Protein AF-A0A7S1V3X7-F1 (afdb_monomer_lite)

Radius of gyration: 18.27 Å; chains: 1; bounding box: 49×56×51 Å

pLDDT: mean 81.52, std 19.52, range [26.42, 98.62]

Organism: NCBI:txid210454

Sequence (228 aa):
VGVHQDDCFDFKLIEYYRELQTTHKNKKGGSEAFCDPHRTPGYSSSCTCTHPLLPVRHVPSTPQFYVKWDKAHQRNVHLASAVKENLDVLLLGDSITEHWMGTSLAVARQKYAGIHKQYQELIEGRPGLALGIAGDRCPQLLWRLGHGELPNNGGATPDSSLSPRVVWLLIGTNDLDEGCRRQVVMIGVVNLVLQLLNQTSSAVVVNGILPRPADASGTMEGSDDIQW

Secondary structure (DSSP, 8-state):
----TT-SS-HHHHHHHHHHHHHHTTT---GGGGB-SSPPTTS-SS-----TTS------S-HHHHHHHHHHHHHHHHHHHH--S--SEEEEESHHHHHTTTEETTEE-GGGHHHHHHHHHHTTTS-EEEEE-TT--HHHHHHHIIIIIS--TTSSSTT-----SEEEEE--HHHHHTTB-HHHHHHHHHHHHHHHHHH--SEEEEPPPPP-BSSTT-PBPPGGG---

Structure (mmCIF, N/CA/C/O backbone):
data_AF-A0A7S1V3X7-F1
#
_entry.id   AF-A0A7S1V3X7-F1
#
loop_
_atom_site.group_PDB
_atom_site.id
_atom_site.type_symbol
_atom_site.label_atom_id
_atom_site.label_alt_id
_atom_site.label_comp_id
_atom_site.label_asym_id
_atom_site.label_entity_id
_atom_site.label_seq_id
_atom_site.pdbx_PDB_ins_code
_atom_site.Cartn_x
_atom_site.Cartn_y
_atom_site.Cartn_z
_atom_site.occupancy
_atom_site.B_iso_or_equiv
_atom_site.auth_seq_id
_atom_site.auth_comp_id
_atom_site.auth_asym_id
_atom_site.auth_atom_id
_atom_site.pdbx_PDB_model_num
ATOM 1 N N . VAL A 1 1 ? -4.225 -39.333 -4.351 1.00 38.09 1 VAL A N 1
ATOM 2 C CA . VAL A 1 1 ? -4.159 -37.861 -4.221 1.00 38.09 1 VAL A CA 1
ATOM 3 C C . VAL A 1 1 ? -2.866 -37.555 -3.491 1.00 38.09 1 VAL A C 1
ATOM 5 O O . VAL A 1 1 ? -2.829 -37.626 -2.271 1.00 38.09 1 VAL A O 1
ATOM 8 N N . GLY A 1 2 ? -1.773 -37.443 -4.247 1.00 30.12 2 GLY A N 1
ATOM 9 C CA . GLY A 1 2 ? -0.451 -37.158 -3.696 1.00 30.12 2 GLY A CA 1
ATOM 10 C C . GLY A 1 2 ? -0.327 -35.656 -3.515 1.00 30.12 2 GLY A C 1
ATOM 11 O O . GLY A 1 2 ? -0.484 -34.915 -4.480 1.00 30.12 2 GLY A O 1
ATOM 12 N N . VAL A 1 3 ? -0.115 -35.223 -2.279 1.00 34.75 3 VAL A N 1
ATOM 13 C CA . VAL A 1 3 ? 0.274 -33.849 -1.975 1.00 34.75 3 VAL A CA 1
ATOM 14 C C . VAL A 1 3 ? 1.731 -33.733 -2.414 1.00 34.75 3 VAL A C 1
ATOM 16 O O . VAL A 1 3 ? 2.599 -34.345 -1.793 1.00 34.75 3 VAL A O 1
ATOM 19 N N . HIS A 1 4 ? 1.986 -33.042 -3.528 1.00 34.62 4 HIS A N 1
ATOM 20 C CA . HIS A 1 4 ? 3.347 -32.654 -3.884 1.00 34.62 4 HIS A CA 1
ATOM 21 C C . HIS A 1 4 ? 3.846 -31.687 -2.812 1.00 34.62 4 HIS A C 1
ATOM 23 O O . HIS A 1 4 ? 3.208 -30.691 -2.485 1.00 34.62 4 HIS A O 1
ATOM 29 N N . GLN A 1 5 ? 4.952 -32.073 -2.199 1.00 34.50 5 GLN A N 1
ATOM 30 C CA . GLN A 1 5 ? 5.542 -31.465 -1.021 1.00 34.50 5 GLN A CA 1
ATOM 31 C C . GLN A 1 5 ? 6.558 -30.392 -1.442 1.00 34.50 5 GLN A C 1
ATOM 33 O O . GLN A 1 5 ? 7.679 -30.402 -0.949 1.00 34.50 5 GLN A O 1
ATOM 38 N N . ASP A 1 6 ? 6.171 -29.506 -2.369 1.00 40.75 6 ASP A N 1
ATOM 39 C CA . ASP A 1 6 ? 7.081 -28.516 -2.972 1.00 40.75 6 ASP A CA 1
ATOM 40 C C . ASP A 1 6 ? 6.684 -27.041 -2.737 1.00 40.75 6 ASP A C 1
ATOM 42 O O . ASP A 1 6 ? 7.519 -26.164 -2.930 1.00 40.75 6 ASP A O 1
ATOM 46 N N . ASP A 1 7 ? 5.504 -26.726 -2.188 1.00 41.44 7 ASP A N 1
ATOM 47 C CA . ASP A 1 7 ? 5.035 -25.323 -2.104 1.00 41.44 7 ASP A CA 1
ATOM 48 C C . ASP A 1 7 ? 5.220 -24.676 -0.717 1.00 41.44 7 ASP A C 1
ATOM 50 O O . ASP A 1 7 ? 4.385 -23.923 -0.214 1.00 41.44 7 ASP A O 1
ATOM 54 N N . CYS A 1 8 ? 6.351 -24.958 -0.072 1.00 41.78 8 CYS A N 1
ATOM 55 C CA . CYS A 1 8 ? 6.858 -24.133 1.023 1.00 41.78 8 CYS A CA 1
ATOM 56 C C . CYS A 1 8 ? 7.868 -23.156 0.419 1.00 41.78 8 CYS A C 1
ATOM 58 O O . CYS A 1 8 ? 8.993 -23.576 0.189 1.00 41.78 8 CYS A O 1
ATOM 60 N N . PHE A 1 9 ? 7.470 -21.899 0.172 1.00 54.12 9 PHE A N 1
ATOM 61 C CA . PHE A 1 9 ? 8.346 -20.738 -0.092 1.00 54.12 9 PHE A CA 1
ATOM 62 C C . PHE A 1 9 ? 9.681 -21.100 -0.777 1.00 54.12 9 PHE A C 1
ATOM 64 O O . PHE A 1 9 ? 10.643 -21.430 -0.082 1.00 54.12 9 PHE A O 1
ATOM 71 N N . ASP A 1 10 ? 9.736 -21.029 -2.115 1.00 70.88 10 ASP A N 1
ATOM 72 C CA . ASP A 1 10 ? 10.900 -21.411 -2.935 1.00 70.88 10 ASP A CA 1
ATOM 73 C C . ASP A 1 10 ? 12.224 -21.079 -2.223 1.00 70.88 10 ASP A C 1
ATOM 75 O O . ASP A 1 10 ? 12.524 -19.915 -1.938 1.00 70.88 10 ASP A O 1
ATOM 79 N N . PHE A 1 11 ? 13.012 -22.109 -1.897 1.00 74.19 11 PHE A N 1
ATOM 80 C CA . PHE A 1 11 ? 14.295 -21.982 -1.199 1.00 74.19 11 PHE A CA 1
ATOM 81 C C . PHE A 1 11 ? 15.194 -20.925 -1.862 1.00 74.19 11 PHE A C 1
ATOM 83 O O . PHE A 1 11 ? 15.893 -20.173 -1.176 1.00 74.19 11 PHE A O 1
ATOM 90 N N . LYS A 1 12 ? 15.091 -20.784 -3.190 1.00 81.50 12 LYS A N 1
ATOM 91 C CA . LYS A 1 12 ? 15.800 -19.763 -3.967 1.00 81.50 12 LYS A CA 1
ATOM 92 C C . LYS A 1 12 ? 15.375 -18.340 -3.609 1.00 81.50 12 LYS A C 1
ATOM 94 O O . LYS A 1 12 ? 16.216 -17.446 -3.590 1.00 81.50 12 LYS A O 1
ATOM 99 N N . LEU A 1 13 ? 14.099 -18.107 -3.299 1.00 83.00 13 LEU A N 1
ATOM 100 C CA . LEU A 1 13 ? 13.591 -16.798 -2.882 1.00 83.00 13 LEU A CA 1
ATOM 101 C C . LEU A 1 13 ? 14.166 -16.391 -1.519 1.00 83.00 13 LEU A C 1
ATOM 103 O O . LEU A 1 13 ? 14.529 -15.231 -1.326 1.00 83.00 13 LEU A O 1
ATOM 107 N N . ILE A 1 14 ? 14.297 -17.344 -0.589 1.00 85.81 14 ILE A N 1
ATOM 108 C CA . ILE A 1 14 ? 14.898 -17.108 0.734 1.00 85.81 14 ILE A CA 1
ATOM 109 C C . ILE A 1 14 ? 16.388 -16.784 0.600 1.00 85.81 14 ILE A C 1
ATOM 111 O O . ILE A 1 14 ? 16.873 -15.838 1.227 1.00 85.81 14 ILE A O 1
ATOM 115 N N . GLU A 1 15 ? 17.126 -17.551 -0.204 1.00 88.25 15 GLU A N 1
ATOM 116 C CA . GLU A 1 15 ? 18.538 -17.269 -0.474 1.00 88.25 15 GLU A CA 1
ATOM 117 C C . GLU A 1 15 ? 18.717 -15.904 -1.137 1.00 88.25 15 GLU A C 1
ATOM 119 O O . GLU A 1 15 ? 19.542 -15.113 -0.678 1.00 88.25 15 GLU A O 1
ATOM 124 N N . TYR A 1 16 ? 17.884 -15.581 -2.130 1.00 88.12 16 TYR A N 1
ATOM 125 C CA . TYR A 1 16 ? 17.944 -14.294 -2.811 1.00 88.12 16 TYR A CA 1
ATOM 126 C C . TYR A 1 16 ? 17.614 -13.128 -1.867 1.00 88.12 16 TYR A C 1
ATOM 128 O O . TYR A 1 16 ? 18.311 -12.113 -1.857 1.00 88.12 16 TYR A O 1
ATOM 136 N N . TYR A 1 17 ? 16.621 -13.287 -0.986 1.00 88.69 17 TYR A N 1
ATOM 137 C CA . TYR A 1 17 ? 16.332 -12.309 0.064 1.00 88.69 17 TYR A CA 1
ATOM 138 C C . TYR A 1 17 ? 17.555 -12.068 0.966 1.00 88.69 17 TYR A C 1
ATOM 140 O O . TYR A 1 17 ? 17.935 -10.920 1.205 1.00 88.69 17 TYR A O 1
ATOM 148 N N . ARG A 1 18 ? 18.217 -13.137 1.432 1.00 88.94 18 ARG A N 1
ATOM 149 C CA . ARG A 1 18 ? 19.429 -13.039 2.268 1.00 88.94 18 ARG A CA 1
ATOM 150 C C . ARG A 1 18 ? 20.590 -12.385 1.524 1.00 88.94 18 ARG A C 1
ATOM 152 O O . ARG A 1 18 ? 21.284 -11.547 2.099 1.00 88.94 18 ARG A O 1
ATOM 159 N N . GLU A 1 19 ? 20.792 -12.723 0.255 1.00 87.69 19 GLU A N 1
ATOM 160 C CA . GLU A 1 19 ? 21.807 -12.091 -0.587 1.00 87.69 19 GLU A CA 1
ATOM 161 C C . GLU A 1 19 ? 21.581 -10.575 -0.657 1.00 87.69 19 GLU A C 1
ATOM 163 O O . GLU A 1 19 ? 22.499 -9.797 -0.379 1.00 87.69 19 GLU A O 1
ATOM 168 N N . LEU A 1 20 ? 20.344 -10.143 -0.914 1.00 87.06 20 LEU A N 1
ATOM 169 C CA . LEU A 1 20 ? 19.980 -8.727 -0.945 1.00 87.06 20 LEU A CA 1
ATOM 170 C C . LEU A 1 20 ? 20.207 -8.024 0.401 1.00 87.06 20 LEU A C 1
ATOM 172 O O . LEU A 1 20 ? 20.619 -6.865 0.429 1.00 87.06 20 LEU A O 1
ATOM 176 N N . GLN A 1 21 ? 20.025 -8.707 1.534 1.00 85.75 21 GLN A N 1
ATOM 177 C CA . GLN A 1 21 ? 20.373 -8.144 2.846 1.00 85.75 21 GLN A CA 1
ATOM 178 C C . GLN A 1 21 ? 21.883 -7.909 3.011 1.00 85.75 21 GLN A C 1
ATOM 180 O O . GLN A 1 21 ? 22.297 -6.967 3.696 1.00 85.75 21 GLN A O 1
ATOM 185 N N . THR A 1 22 ? 22.728 -8.738 2.391 1.00 80.94 22 THR A N 1
ATOM 186 C CA . THR A 1 22 ? 24.187 -8.547 2.425 1.00 80.94 22 THR A CA 1
ATOM 187 C C . THR A 1 22 ? 24.646 -7.434 1.482 1.00 80.94 22 THR A C 1
ATOM 189 O O . THR A 1 22 ? 25.470 -6.602 1.872 1.00 80.94 22 THR A O 1
ATOM 192 N N . THR A 1 23 ? 24.076 -7.347 0.277 1.00 70.88 23 THR A N 1
ATOM 193 C CA . THR A 1 23 ? 24.422 -6.320 -0.721 1.00 70.88 23 THR A CA 1
ATOM 194 C C . THR A 1 23 ? 23.842 -4.944 -0.379 1.00 70.88 23 THR A C 1
ATOM 196 O O . THR A 1 23 ? 24.478 -3.930 -0.682 1.00 70.88 23 THR A O 1
ATOM 199 N N . HIS A 1 24 ? 22.740 -4.886 0.381 1.00 60.81 24 HIS A N 1
ATOM 200 C CA . HIS A 1 24 ? 22.206 -3.675 1.020 1.00 60.81 24 HIS A CA 1
ATOM 201 C C . HIS A 1 24 ? 23.283 -2.889 1.790 1.00 60.81 24 HIS A C 1
ATOM 203 O O . HIS A 1 24 ? 23.356 -1.662 1.690 1.00 60.81 24 HIS A O 1
ATOM 209 N N . LYS A 1 25 ? 24.175 -3.578 2.519 1.00 52.88 25 LYS A N 1
ATOM 210 C CA . LYS A 1 25 ? 25.264 -2.934 3.281 1.00 52.88 25 LYS A CA 1
ATOM 211 C C . LYS A 1 25 ? 26.322 -2.273 2.385 1.00 52.88 25 LYS A C 1
ATOM 213 O O . LYS A 1 25 ? 27.034 -1.388 2.849 1.00 52.88 25 LYS A O 1
ATOM 218 N N . ASN A 1 26 ? 26.381 -2.648 1.106 1.00 46.72 26 ASN A N 1
ATOM 219 C CA . ASN A 1 26 ? 27.431 -2.249 0.169 1.00 46.72 26 ASN A CA 1
ATOM 220 C C . ASN A 1 26 ? 26.979 -1.226 -0.897 1.00 46.72 26 ASN A C 1
ATOM 222 O O . ASN A 1 26 ? 27.796 -0.855 -1.739 1.00 46.72 26 ASN A O 1
ATOM 226 N N . LYS A 1 27 ? 25.715 -0.754 -0.878 1.00 50.03 27 LYS A N 1
ATOM 227 C CA . LYS A 1 27 ? 25.139 0.249 -1.816 1.00 50.03 27 LYS A CA 1
ATOM 228 C C . LYS A 1 27 ? 25.439 -0.009 -3.307 1.00 50.03 27 LYS A C 1
ATOM 230 O O . LYS A 1 27 ? 25.577 0.932 -4.087 1.00 50.03 27 LYS A O 1
ATOM 235 N N . LYS A 1 28 ? 25.556 -1.271 -3.725 1.00 38.00 28 LYS A N 1
ATOM 236 C CA . LYS A 1 28 ? 25.836 -1.639 -5.119 1.00 38.00 28 LYS A CA 1
ATOM 237 C C . LYS A 1 28 ? 24.693 -2.472 -5.680 1.00 38.00 28 LYS A C 1
ATOM 239 O O . LYS A 1 28 ? 24.533 -3.630 -5.324 1.00 38.00 28 LYS A O 1
ATOM 244 N N . GLY A 1 29 ? 23.935 -1.859 -6.579 1.00 46.69 29 GLY A N 1
ATOM 245 C CA . GLY A 1 29 ? 22.959 -2.511 -7.441 1.00 46.69 29 GLY A CA 1
ATOM 246 C C . GLY A 1 29 ? 22.405 -1.473 -8.406 1.00 46.69 29 GLY A C 1
ATOM 247 O O . GLY A 1 29 ? 21.656 -0.594 -7.988 1.00 46.69 29 GLY A O 1
ATOM 248 N N . GLY A 1 30 ? 22.832 -1.518 -9.670 1.00 56.44 30 GLY A N 1
ATOM 249 C CA . GLY A 1 30 ? 22.190 -0.738 -10.730 1.00 56.44 30 GLY A CA 1
ATOM 250 C C . GLY A 1 30 ? 20.759 -1.237 -10.945 1.00 56.44 30 GLY A C 1
ATOM 251 O O . GLY A 1 30 ? 20.488 -2.417 -10.724 1.00 56.44 30 GLY A O 1
ATOM 252 N N . SER A 1 31 ? 19.849 -0.355 -11.367 1.00 63.56 31 SER A N 1
ATOM 253 C CA . SER A 1 31 ? 18.426 -0.680 -11.573 1.00 63.56 31 SER A CA 1
ATOM 254 C C . SER A 1 31 ? 18.206 -1.893 -12.486 1.00 63.56 31 SER A C 1
ATOM 256 O O . SER A 1 31 ? 17.273 -2.659 -12.268 1.00 63.56 31 SER A O 1
ATOM 258 N N . GLU A 1 32 ? 19.106 -2.120 -13.448 1.00 69.31 32 GLU A N 1
ATOM 259 C CA . GLU A 1 32 ? 19.042 -3.213 -14.429 1.00 69.31 32 GLU A CA 1
ATOM 260 C C . GLU A 1 32 ? 18.990 -4.619 -13.817 1.00 69.31 32 GLU A C 1
ATOM 262 O O . GLU A 1 32 ? 18.341 -5.501 -14.377 1.00 69.31 32 GLU A O 1
ATOM 267 N N . ALA A 1 33 ? 19.613 -4.840 -12.654 1.00 80.69 33 ALA A N 1
ATOM 268 C CA . ALA A 1 33 ? 19.620 -6.156 -12.007 1.00 80.69 33 ALA A CA 1
ATOM 269 C C . ALA A 1 33 ? 18.217 -6.609 -11.562 1.00 80.69 33 ALA A C 1
ATOM 271 O O . ALA A 1 33 ? 17.958 -7.806 -11.432 1.00 80.69 33 ALA A O 1
ATOM 272 N N . PHE A 1 34 ? 17.310 -5.653 -11.349 1.00 87.69 34 PHE A N 1
ATOM 273 C CA . PHE A 1 34 ? 15.949 -5.891 -10.870 1.00 87.69 34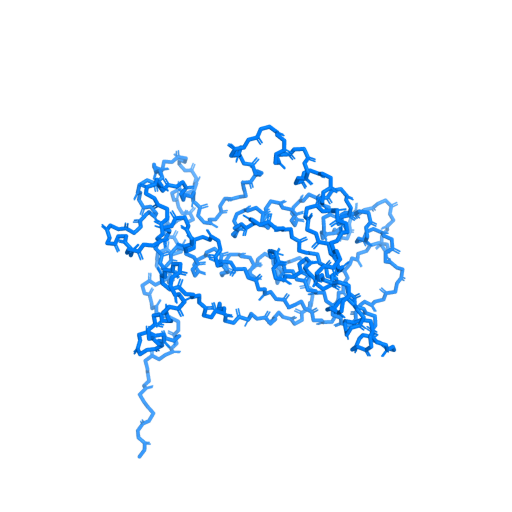 PHE A CA 1
ATOM 274 C C . PHE A 1 34 ? 14.906 -5.908 -11.994 1.00 87.69 34 PHE A C 1
ATOM 276 O O . PHE A 1 34 ? 13.753 -6.283 -11.770 1.00 87.69 34 PHE A O 1
ATOM 283 N N . CYS A 1 35 ? 15.316 -5.521 -13.200 1.00 86.75 35 CYS A N 1
ATOM 284 C CA . CYS A 1 35 ? 14.467 -5.448 -14.378 1.00 86.75 35 CYS A CA 1
ATOM 285 C C . CYS A 1 35 ? 14.269 -6.824 -15.011 1.00 86.75 35 CYS A C 1
ATOM 287 O O . CYS A 1 35 ? 15.209 -7.624 -15.098 1.00 86.75 35 CYS A O 1
ATOM 289 N N . ASP A 1 36 ? 13.056 -7.093 -15.482 1.00 83.94 36 ASP A N 1
ATOM 290 C CA . ASP A 1 36 ? 12.764 -8.261 -16.302 1.00 83.94 36 ASP A CA 1
ATOM 291 C C . ASP A 1 36 ? 13.489 -8.132 -17.657 1.00 83.94 36 ASP A C 1
ATOM 293 O O . ASP A 1 36 ? 13.291 -7.136 -18.367 1.00 83.94 36 ASP A O 1
ATOM 297 N N . PRO A 1 37 ? 14.377 -9.081 -18.018 1.00 74.06 37 PRO A N 1
ATOM 298 C CA . PRO A 1 37 ? 15.030 -9.075 -19.324 1.00 74.06 37 PRO A CA 1
ATOM 299 C C . PRO A 1 37 ? 14.049 -9.364 -20.472 1.00 74.06 37 PRO A C 1
ATOM 301 O O . PRO A 1 37 ? 14.305 -8.951 -21.601 1.00 74.06 37 PRO A O 1
ATOM 304 N N . HIS A 1 38 ? 12.926 -10.031 -20.194 1.00 69.94 38 HIS A N 1
ATOM 305 C CA . HIS A 1 38 ? 11.882 -10.390 -21.150 1.00 69.94 38 HIS A CA 1
ATOM 306 C C . HIS A 1 38 ? 10.654 -9.504 -20.944 1.00 69.94 38 HIS A C 1
ATOM 308 O O . HIS A 1 38 ? 9.568 -9.990 -20.644 1.00 69.94 38 HIS A O 1
ATOM 314 N N . ARG A 1 39 ? 10.835 -8.183 -21.074 1.00 66.00 39 ARG A N 1
ATOM 315 C CA . ARG A 1 39 ? 9.753 -7.217 -20.840 1.00 66.00 39 ARG A CA 1
ATOM 316 C C . ARG A 1 39 ? 8.529 -7.569 -21.673 1.00 66.00 39 ARG A C 1
ATOM 318 O O . ARG A 1 39 ? 8.596 -7.581 -22.904 1.00 66.00 39 ARG A O 1
ATOM 325 N N . THR A 1 40 ? 7.428 -7.832 -20.985 1.00 57.34 40 THR A N 1
ATOM 326 C CA . THR A 1 40 ? 6.165 -8.179 -21.617 1.00 57.34 40 THR A CA 1
ATOM 327 C C . THR A 1 40 ? 5.683 -7.008 -22.487 1.00 57.34 40 THR A C 1
ATOM 329 O O . THR A 1 40 ? 5.733 -5.854 -22.041 1.00 57.34 40 THR A O 1
ATOM 332 N N . PRO A 1 41 ? 5.235 -7.251 -23.731 1.00 52.75 41 PRO A N 1
ATOM 333 C CA . PRO A 1 41 ? 4.604 -6.219 -24.549 1.00 52.75 41 PRO A CA 1
ATOM 334 C C . PRO A 1 41 ? 3.441 -5.563 -23.786 1.00 52.75 41 PRO A C 1
ATOM 336 O O . PRO A 1 41 ? 2.621 -6.272 -23.219 1.00 52.75 41 PRO A O 1
ATOM 339 N N . GLY A 1 42 ? 3.393 -4.225 -23.749 1.00 54.38 42 GLY A N 1
ATOM 340 C CA . GLY A 1 42 ? 2.370 -3.453 -23.018 1.00 54.38 42 GLY A CA 1
ATOM 341 C C . GLY A 1 42 ? 2.836 -2.803 -21.710 1.00 54.38 42 GLY A C 1
ATOM 342 O O . GLY A 1 42 ? 2.166 -1.902 -21.211 1.00 54.38 42 GLY A O 1
ATOM 343 N N . TYR A 1 43 ? 4.015 -3.181 -21.212 1.00 60.56 43 TYR A N 1
ATOM 344 C CA . TYR A 1 43 ? 4.656 -2.615 -20.021 1.00 60.56 43 TYR A CA 1
ATOM 345 C C . TYR A 1 43 ? 5.701 -1.537 -20.375 1.00 60.56 43 TYR A C 1
ATOM 347 O O . TYR A 1 43 ? 6.116 -1.412 -21.531 1.00 60.56 43 TYR A O 1
ATOM 355 N N . SER A 1 44 ? 6.132 -0.731 -19.394 1.00 60.31 44 SER A N 1
ATOM 356 C CA . SER A 1 44 ? 7.053 0.398 -19.618 1.00 60.31 44 SER A CA 1
ATOM 357 C C . SER A 1 44 ? 8.359 -0.004 -20.335 1.00 60.31 44 SER A C 1
ATOM 359 O O . SER A 1 44 ? 9.073 -0.937 -19.949 1.00 60.31 44 SER A O 1
ATOM 361 N N . SER A 1 45 ? 8.730 0.756 -21.375 1.00 61.16 45 SER A N 1
ATOM 362 C CA . SER A 1 45 ? 9.970 0.549 -22.140 1.00 61.16 45 SER A CA 1
ATOM 363 C C . SER A 1 45 ? 11.231 0.976 -21.380 1.00 61.16 45 SER A C 1
ATOM 365 O O . SER A 1 45 ? 12.333 0.526 -21.704 1.00 61.16 45 SER A O 1
ATOM 367 N N . SER A 1 46 ? 11.101 1.760 -20.305 1.00 70.50 46 SER A N 1
ATOM 368 C CA . SER A 1 46 ? 12.172 2.070 -19.350 1.00 70.50 46 SER A CA 1
ATOM 369 C C . SER A 1 46 ? 11.909 1.379 -18.016 1.00 70.50 46 SER A C 1
ATOM 371 O O . SER A 1 46 ? 10.794 1.439 -17.518 1.00 70.50 46 SER A O 1
ATOM 373 N N . CYS A 1 47 ? 12.930 0.755 -17.431 1.00 77.75 47 CYS A N 1
ATOM 374 C CA . CYS A 1 47 ? 12.800 0.079 -16.146 1.00 77.75 47 CYS A CA 1
ATOM 375 C C . CYS A 1 47 ? 13.501 0.894 -15.063 1.00 77.75 47 CYS A C 1
ATOM 377 O O . CYS A 1 47 ? 14.719 1.092 -15.105 1.00 77.75 47 CYS A O 1
ATOM 379 N N . THR A 1 48 ? 12.727 1.347 -14.081 1.00 84.00 48 THR A N 1
ATOM 380 C CA . THR A 1 48 ? 13.218 2.105 -12.922 1.00 84.00 48 THR A CA 1
ATOM 381 C C . THR A 1 48 ? 13.094 1.317 -11.617 1.00 84.00 48 THR A C 1
ATOM 383 O O . THR A 1 48 ? 12.866 1.882 -10.543 1.00 84.00 48 THR A O 1
ATOM 386 N N . CYS A 1 49 ? 13.202 -0.011 -11.689 1.00 87.88 49 CYS A N 1
ATOM 387 C CA . CYS A 1 49 ? 13.157 -0.887 -10.522 1.00 87.88 49 CYS A CA 1
ATOM 388 C C . CYS A 1 49 ? 14.325 -0.605 -9.579 1.00 87.88 49 CYS A C 1
ATOM 390 O O . CYS A 1 49 ? 15.481 -0.491 -9.990 1.00 87.88 49 CYS A O 1
ATOM 392 N N . THR A 1 50 ? 14.006 -0.470 -8.297 1.00 88.56 50 THR A N 1
ATOM 393 C CA . THR A 1 50 ? 14.979 -0.209 -7.237 1.00 88.56 50 THR A CA 1
ATOM 394 C C . THR A 1 50 ? 15.154 -1.444 -6.369 1.00 88.56 50 THR A C 1
ATOM 396 O O . THR A 1 50 ? 14.368 -2.385 -6.431 1.00 88.56 50 THR A O 1
ATOM 399 N N . HIS A 1 51 ? 16.175 -1.421 -5.519 1.00 90.50 51 HIS A N 1
ATOM 400 C CA . HIS A 1 51 ? 16.409 -2.485 -4.554 1.00 90.50 51 HIS A CA 1
ATOM 401 C C . HIS A 1 51 ? 15.157 -2.720 -3.680 1.00 90.50 51 HIS A C 1
ATOM 403 O O . HIS A 1 51 ? 14.717 -1.784 -3.008 1.00 90.50 51 HIS A O 1
ATOM 409 N N . PRO A 1 52 ? 14.598 -3.942 -3.630 1.00 91.75 52 PRO A N 1
ATOM 410 C CA . PRO A 1 52 ? 13.280 -4.187 -3.031 1.00 91.75 52 PRO A CA 1
ATOM 411 C C . PRO A 1 52 ? 13.270 -4.094 -1.497 1.00 91.75 52 PRO A C 1
ATOM 413 O O . PRO A 1 52 ? 12.213 -3.949 -0.891 1.00 91.75 52 PRO A O 1
ATOM 416 N N . LEU A 1 53 ? 14.447 -4.143 -0.860 1.00 92.94 53 LEU A N 1
ATOM 417 C CA . LEU A 1 53 ? 14.583 -3.958 0.593 1.00 92.94 53 LEU A CA 1
ATOM 418 C C . LEU A 1 53 ? 14.794 -2.498 1.024 1.00 92.94 53 LEU A C 1
ATOM 420 O O . LEU A 1 53 ? 14.875 -2.229 2.219 1.00 92.94 53 LEU A O 1
ATOM 424 N N . LEU A 1 54 ? 14.952 -1.563 0.078 1.00 91.12 54 LEU A N 1
ATOM 425 C CA . LEU A 1 54 ? 15.261 -0.170 0.397 1.00 91.12 54 LEU A CA 1
ATOM 426 C C . LEU A 1 54 ? 14.010 0.707 0.326 1.00 91.12 54 LEU A C 1
ATOM 428 O O . LEU A 1 54 ? 13.308 0.672 -0.685 1.00 91.12 54 LEU A O 1
ATOM 432 N N . PRO A 1 55 ? 13.745 1.541 1.350 1.00 93.12 55 PRO A N 1
ATOM 433 C CA . PRO A 1 55 ? 12.685 2.527 1.265 1.00 93.12 55 PRO A CA 1
ATOM 434 C C . PRO A 1 55 ? 13.079 3.589 0.241 1.00 93.12 55 PRO A C 1
ATOM 436 O O . PRO A 1 55 ? 14.155 4.188 0.320 1.00 93.12 55 PRO A O 1
ATOM 439 N N . VAL A 1 56 ? 12.187 3.854 -0.706 1.00 90.12 56 VAL A N 1
ATOM 440 C CA . VAL A 1 56 ? 12.384 4.891 -1.715 1.00 90.12 56 VAL A CA 1
ATOM 441 C C . VAL A 1 56 ? 11.255 5.886 -1.587 1.00 90.12 56 VAL A C 1
ATOM 443 O O . VAL A 1 56 ? 10.107 5.597 -1.912 1.00 90.12 56 VAL A O 1
ATOM 446 N N . ARG A 1 57 ? 11.591 7.100 -1.154 1.00 89.25 57 ARG A N 1
ATOM 447 C CA . ARG A 1 57 ? 10.672 8.223 -1.305 1.00 89.25 57 ARG A CA 1
ATOM 448 C C . ARG A 1 57 ? 10.458 8.445 -2.794 1.00 89.25 57 ARG A C 1
ATOM 450 O O . ARG A 1 57 ? 11.443 8.465 -3.530 1.00 89.25 57 ARG A O 1
ATOM 457 N N . HIS A 1 58 ? 9.210 8.591 -3.233 1.00 74.25 58 HIS A N 1
ATOM 458 C CA . HIS A 1 58 ? 8.888 8.679 -4.656 1.00 74.25 58 HIS A CA 1
ATOM 459 C C . HIS A 1 58 ? 9.843 9.636 -5.401 1.00 74.25 58 HIS A C 1
ATOM 461 O O . HIS A 1 58 ? 9.882 10.837 -5.126 1.00 74.25 58 HIS A O 1
ATOM 467 N N . VAL A 1 59 ? 10.614 9.095 -6.351 1.00 57.31 59 VAL A N 1
ATOM 468 C CA . VAL A 1 59 ? 11.535 9.848 -7.220 1.00 57.31 59 VAL A CA 1
ATOM 469 C C . VAL A 1 59 ? 10.747 10.260 -8.472 1.00 57.31 59 VAL A C 1
ATOM 471 O O . VAL A 1 59 ? 9.960 9.456 -8.970 1.00 57.31 59 VAL A O 1
ATOM 474 N N . PRO A 1 60 ? 10.807 11.523 -8.925 1.00 56.50 60 PRO A N 1
ATOM 475 C CA . PRO A 1 60 ? 9.749 12.098 -9.753 1.00 56.50 60 PRO A CA 1
ATOM 476 C C . PRO A 1 60 ? 9.682 11.502 -11.163 1.00 56.50 60 PRO A C 1
ATOM 478 O O . PRO A 1 60 ? 10.670 11.506 -11.888 1.00 56.50 60 PRO A O 1
ATOM 481 N N . SER A 1 61 ? 8.472 11.131 -11.587 1.00 61.34 61 SER A N 1
ATOM 482 C CA . SER A 1 61 ? 8.085 11.061 -13.001 1.00 61.34 61 SER A CA 1
ATOM 483 C C . SER A 1 61 ? 7.724 12.459 -13.536 1.00 61.34 61 SER A C 1
ATOM 485 O O . SER A 1 61 ? 8.033 12.780 -14.677 1.00 61.34 61 SER A O 1
ATOM 487 N N . THR A 1 62 ? 7.169 13.345 -12.689 1.00 73.62 62 THR A N 1
ATOM 488 C CA . THR A 1 62 ? 7.096 14.809 -12.903 1.00 73.62 62 THR A CA 1
ATOM 489 C C . THR A 1 62 ? 7.063 15.575 -11.565 1.00 73.62 62 THR A C 1
ATOM 491 O O . THR A 1 62 ? 6.608 15.018 -10.559 1.00 73.62 62 THR A O 1
ATOM 494 N N . PRO A 1 63 ? 7.444 16.873 -11.520 1.00 80.38 63 PRO A N 1
ATOM 495 C CA . PRO A 1 63 ? 7.292 17.705 -10.318 1.00 80.38 63 PRO A CA 1
ATOM 496 C C . PRO A 1 63 ? 5.845 17.794 -9.810 1.00 80.38 63 PRO A C 1
ATOM 498 O O . PRO A 1 63 ? 5.598 17.794 -8.606 1.00 80.38 63 PRO A O 1
ATOM 501 N N . GLN A 1 64 ? 4.868 17.833 -10.721 1.00 81.38 64 GLN A N 1
ATOM 502 C CA . GLN A 1 64 ? 3.452 17.913 -10.352 1.00 81.38 64 GLN A CA 1
ATOM 503 C C . GLN A 1 64 ? 2.958 16.633 -9.680 1.00 81.38 64 GLN A C 1
ATOM 505 O O . GLN A 1 64 ? 2.194 16.704 -8.718 1.00 81.38 64 GLN A O 1
ATOM 510 N N . PHE A 1 65 ? 3.381 15.469 -10.181 1.00 84.44 65 PHE A N 1
ATOM 511 C CA . PHE A 1 65 ? 3.050 14.190 -9.561 1.00 84.44 65 PHE A CA 1
ATOM 512 C C . PHE A 1 65 ? 3.607 14.129 -8.140 1.00 84.44 65 PHE A C 1
ATOM 514 O O . PHE A 1 65 ? 2.865 13.843 -7.205 1.00 84.44 65 PHE A O 1
ATOM 521 N N . TYR A 1 66 ? 4.878 14.498 -7.970 1.00 85.06 66 TYR A N 1
ATOM 522 C CA . TYR A 1 66 ? 5.549 14.515 -6.674 1.00 85.06 66 TYR A CA 1
ATOM 523 C C . TYR A 1 66 ? 4.805 15.360 -5.628 1.00 85.06 66 TYR A C 1
ATOM 525 O O . TYR A 1 66 ? 4.577 14.899 -4.514 1.00 85.06 66 TYR A O 1
ATOM 533 N N . VAL A 1 67 ? 4.357 16.568 -5.991 1.00 89.88 67 VAL A N 1
ATOM 534 C CA . VAL A 1 67 ? 3.587 17.428 -5.075 1.00 89.88 67 VAL A CA 1
ATOM 535 C C . VAL A 1 67 ? 2.270 16.770 -4.656 1.00 89.88 67 VAL A C 1
ATOM 537 O O . VAL A 1 67 ? 1.856 16.890 -3.506 1.00 89.88 67 VAL A O 1
ATOM 540 N N . LYS A 1 68 ? 1.584 16.084 -5.576 1.00 92.75 68 LYS A N 1
ATOM 541 C CA . LYS A 1 68 ? 0.326 15.395 -5.255 1.00 92.75 68 LYS A CA 1
ATOM 542 C C . LYS A 1 68 ? 0.558 14.147 -4.405 1.00 92.75 68 LYS A C 1
ATOM 544 O O . LYS A 1 68 ? -0.218 13.897 -3.490 1.00 92.75 68 LYS A O 1
ATOM 549 N N . TRP A 1 69 ? 1.629 13.408 -4.679 1.00 95.06 69 TRP A N 1
ATOM 550 C CA . TRP A 1 69 ? 2.047 12.263 -3.877 1.00 95.06 69 TRP A CA 1
ATOM 551 C C . TRP A 1 69 ? 2.357 12.683 -2.437 1.00 95.06 69 TRP A C 1
ATOM 553 O O . TRP A 1 69 ? 1.836 12.090 -1.500 1.00 95.06 69 TRP A O 1
ATOM 563 N N . ASP A 1 70 ? 3.113 13.770 -2.252 1.00 94.56 70 ASP A N 1
ATOM 564 C CA . ASP A 1 70 ? 3.446 14.284 -0.919 1.00 94.56 70 ASP A CA 1
ATOM 565 C C . ASP A 1 70 ? 2.192 14.725 -0.148 1.00 94.56 70 ASP A C 1
ATOM 567 O O . ASP A 1 70 ? 2.039 14.414 1.029 1.00 94.56 70 ASP A O 1
ATOM 571 N N . LYS A 1 71 ? 1.227 15.354 -0.831 1.00 95.81 71 LYS A N 1
ATOM 572 C CA . LYS A 1 71 ? -0.085 15.667 -0.241 1.00 95.81 71 LYS A CA 1
ATOM 573 C C . LYS A 1 71 ? -0.869 14.413 0.156 1.00 95.81 71 LYS A C 1
ATOM 575 O O . LYS A 1 71 ? -1.525 14.418 1.194 1.00 95.81 71 LYS A O 1
ATOM 580 N N . ALA A 1 72 ? -0.820 13.352 -0.649 1.00 97.06 72 ALA A N 1
ATOM 581 C CA . ALA A 1 72 ? -1.465 12.079 -0.327 1.00 97.06 72 ALA A CA 1
ATOM 582 C C . ALA A 1 72 ? -0.822 11.408 0.888 1.00 97.06 72 ALA A C 1
ATOM 584 O O . ALA A 1 72 ? -1.542 10.948 1.771 1.00 97.06 72 ALA A O 1
ATOM 585 N N . HIS A 1 73 ? 0.507 11.451 0.982 1.00 97.31 73 HIS A N 1
ATOM 586 C CA . HIS A 1 73 ? 1.240 10.983 2.150 1.00 97.31 73 HIS A CA 1
ATOM 587 C C . HIS A 1 73 ? 0.867 11.786 3.406 1.00 97.31 73 HIS A C 1
ATOM 589 O O . HIS A 1 73 ? 0.460 11.206 4.408 1.00 97.31 73 HIS A O 1
ATOM 595 N N . GLN A 1 74 ? 0.889 13.121 3.343 1.00 97.06 74 GLN A N 1
ATOM 596 C CA . GLN A 1 74 ? 0.494 13.977 4.471 1.00 97.06 74 GL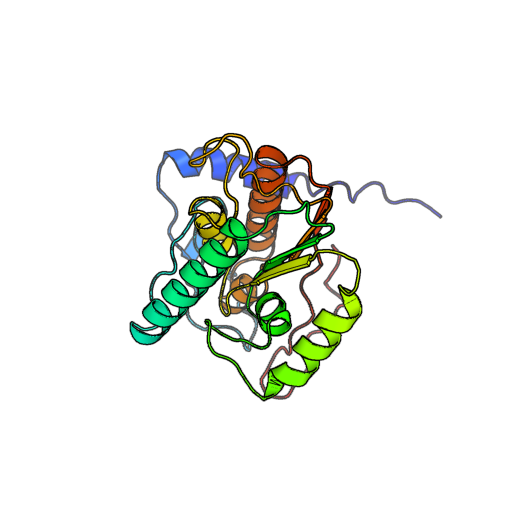N A CA 1
ATOM 597 C C . GLN A 1 74 ? -0.953 13.727 4.920 1.00 97.06 74 GLN A C 1
ATOM 599 O O . GLN A 1 74 ? -1.225 13.675 6.120 1.00 97.06 74 GLN A O 1
ATOM 604 N N . ARG A 1 75 ? -1.883 13.521 3.975 1.00 97.44 75 ARG A N 1
ATOM 605 C CA . ARG A 1 75 ? -3.259 13.104 4.284 1.00 97.44 75 ARG A CA 1
ATOM 606 C C . ARG A 1 75 ? -3.268 11.773 5.037 1.00 97.44 75 ARG A C 1
ATOM 608 O O . ARG A 1 75 ? -3.954 11.672 6.046 1.00 97.44 75 ARG A O 1
ATOM 615 N N . ASN A 1 76 ? -2.534 10.768 4.562 1.00 97.56 76 ASN A N 1
ATOM 616 C CA . ASN A 1 76 ? -2.488 9.452 5.200 1.00 97.56 76 ASN A CA 1
ATOM 617 C C . ASN A 1 76 ? -1.902 9.523 6.620 1.00 97.56 76 ASN A C 1
ATOM 619 O O . ASN A 1 76 ? -2.488 8.950 7.533 1.00 97.56 76 ASN A O 1
ATOM 623 N N . VAL A 1 77 ? -0.817 10.280 6.826 1.00 95.94 77 VAL A N 1
ATOM 624 C CA . VAL A 1 77 ? -0.237 10.537 8.159 1.00 95.94 77 VAL A CA 1
ATOM 625 C C . VAL A 1 77 ? -1.263 11.202 9.075 1.00 95.94 77 VAL A C 1
ATOM 627 O O . VAL A 1 77 ? -1.452 10.772 10.211 1.00 95.94 77 VAL A O 1
ATOM 630 N N . HIS A 1 78 ? -1.972 12.221 8.579 1.00 94.88 78 HIS A N 1
ATOM 631 C CA . HIS A 1 78 ? -3.015 12.889 9.351 1.00 94.88 78 HIS A CA 1
ATOM 632 C C . HIS A 1 78 ? -4.135 11.920 9.748 1.00 94.88 78 HIS A C 1
ATOM 634 O O . HIS A 1 78 ? -4.478 11.849 10.927 1.00 94.88 78 HIS A O 1
ATOM 640 N N . LEU A 1 79 ? -4.655 11.137 8.796 1.00 94.50 79 LEU A N 1
ATOM 641 C CA . LEU A 1 79 ? -5.689 10.134 9.054 1.00 94.50 79 LEU A CA 1
ATOM 642 C C . LEU A 1 79 ? -5.230 9.105 10.091 1.00 94.50 79 LEU A C 1
ATOM 644 O O . LEU A 1 79 ? -5.957 8.870 11.049 1.00 94.50 79 LEU A O 1
ATOM 648 N N . ALA A 1 80 ? -4.022 8.552 9.943 1.00 93.19 80 ALA A N 1
ATOM 649 C CA . ALA A 1 80 ? -3.453 7.588 10.882 1.00 93.19 80 ALA A CA 1
ATOM 650 C C . ALA A 1 80 ? -3.310 8.177 12.296 1.00 93.19 80 ALA A C 1
ATOM 652 O O . ALA A 1 80 ? -3.681 7.531 13.270 1.00 93.19 80 ALA A O 1
ATOM 653 N N . SER A 1 81 ? -2.842 9.425 12.412 1.00 90.50 81 SER A N 1
ATOM 654 C CA . SER A 1 81 ? -2.686 10.116 13.702 1.00 90.50 81 SER A CA 1
ATOM 655 C C . SER A 1 81 ? -4.009 10.503 14.375 1.00 90.50 81 SER A C 1
ATOM 657 O O . SER A 1 81 ? -4.046 10.732 15.581 1.00 90.50 81 SER A O 1
ATOM 659 N N . ALA A 1 82 ? -5.090 10.617 13.598 1.00 90.19 82 ALA A N 1
ATOM 660 C CA . ALA A 1 82 ? -6.406 11.021 14.082 1.00 90.19 82 ALA A CA 1
ATOM 661 C C . ALA A 1 82 ? -7.253 9.841 14.586 1.00 90.19 82 ALA A C 1
ATOM 663 O O . ALA A 1 82 ? -8.317 10.065 15.169 1.00 90.19 82 ALA A O 1
ATOM 664 N N . VAL A 1 83 ? -6.800 8.602 14.371 1.00 88.88 83 VAL A N 1
ATOM 665 C CA . VAL A 1 83 ? -7.449 7.395 14.888 1.00 88.88 83 VAL A CA 1
ATOM 666 C C . VAL A 1 83 ? -7.357 7.387 16.415 1.00 88.88 83 VAL A C 1
ATOM 668 O O . VAL A 1 83 ? -6.271 7.447 16.982 1.00 88.88 83 VAL A O 1
ATOM 671 N N . LYS A 1 84 ? -8.514 7.324 17.083 1.00 83.44 84 LYS A N 1
ATOM 672 C CA . LYS A 1 84 ? -8.620 7.293 18.556 1.00 83.44 84 LYS A CA 1
ATOM 673 C C . LYS A 1 84 ? -9.046 5.937 19.110 1.00 83.44 84 LYS A C 1
ATOM 675 O O . LYS A 1 84 ? -8.960 5.713 20.311 1.00 83.44 84 LYS A O 1
ATOM 680 N N . GLU A 1 85 ? -9.556 5.072 18.246 1.00 83.38 85 GLU A N 1
ATOM 681 C CA . GLU A 1 85 ? -10.063 3.748 18.586 1.00 83.38 85 GLU A CA 1
ATOM 682 C C . GLU A 1 85 ? -9.254 2.672 17.863 1.00 83.38 85 GLU A C 1
ATOM 684 O O . GLU A 1 85 ? -8.603 2.940 16.855 1.00 83.38 85 GLU A O 1
ATOM 689 N N . ASN A 1 86 ? -9.299 1.439 18.362 1.00 85.00 86 ASN A N 1
ATOM 690 C CA . ASN A 1 86 ? -8.643 0.334 17.676 1.00 85.00 86 ASN A CA 1
ATOM 691 C C . ASN A 1 86 ? -9.362 0.036 16.359 1.00 85.00 86 ASN A C 1
ATOM 693 O O . A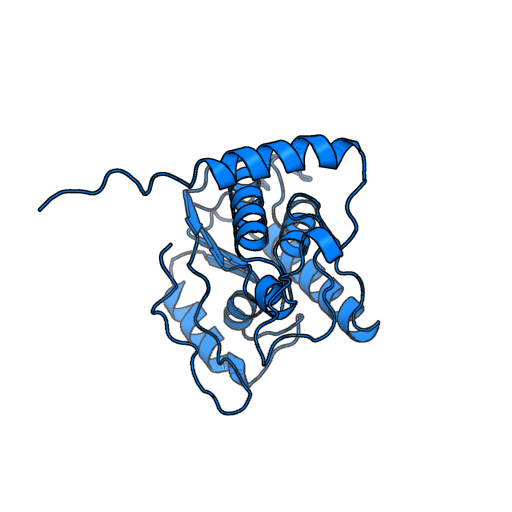SN A 1 86 ? -10.572 -0.184 16.338 1.00 85.00 86 ASN A O 1
ATOM 697 N N . LEU A 1 87 ? -8.599 -0.018 15.269 1.00 92.50 87 LEU A N 1
ATOM 698 C CA . LEU A 1 87 ? -9.126 -0.421 13.972 1.00 92.50 87 LEU A CA 1
ATOM 699 C C . LEU A 1 87 ? -9.318 -1.938 13.921 1.00 92.50 87 LEU A C 1
ATOM 701 O O . LEU A 1 87 ? -8.431 -2.707 14.298 1.00 92.50 87 LEU A O 1
ATOM 705 N N . ASP A 1 88 ? -10.438 -2.386 13.365 1.00 94.38 88 ASP A N 1
ATOM 706 C CA . ASP A 1 88 ? -10.584 -3.782 12.961 1.00 94.38 88 ASP A CA 1
ATOM 707 C C . ASP A 1 88 ? -9.709 -4.073 11.735 1.00 94.38 88 ASP A C 1
ATOM 709 O O . ASP A 1 88 ? -9.095 -5.139 11.651 1.00 94.38 88 ASP A O 1
ATOM 713 N N . VAL A 1 89 ? -9.604 -3.114 10.804 1.00 95.56 89 VAL A N 1
ATOM 714 C CA . VAL A 1 89 ? -8.845 -3.287 9.561 1.00 95.56 89 VAL A CA 1
ATOM 715 C C . VAL A 1 89 ? -8.092 -2.027 9.125 1.00 95.56 89 VAL A C 1
ATOM 717 O O . VAL A 1 89 ? -8.634 -0.924 9.082 1.00 95.56 89 VAL A O 1
ATOM 720 N N . LEU A 1 90 ? -6.831 -2.210 8.736 1.00 96.81 90 LEU A N 1
ATOM 721 C CA . LEU A 1 90 ? -6.018 -1.221 8.034 1.00 96.81 90 LEU A CA 1
ATOM 722 C C . LEU A 1 90 ? -5.690 -1.746 6.633 1.00 96.81 90 LEU A C 1
ATOM 724 O O . LEU A 1 90 ? -4.963 -2.727 6.493 1.00 96.81 90 LEU A O 1
ATOM 728 N N . LEU A 1 91 ? -6.207 -1.095 5.593 1.00 98.31 91 LEU A N 1
ATOM 729 C CA . LEU A 1 91 ? -5.858 -1.393 4.205 1.00 98.31 91 LEU A CA 1
ATOM 730 C C . LEU A 1 91 ? -4.621 -0.576 3.808 1.00 98.31 91 LEU A C 1
ATOM 732 O O . LEU A 1 91 ? -4.635 0.652 3.891 1.00 98.31 91 LEU A O 1
ATOM 736 N N . LEU A 1 92 ? -3.572 -1.240 3.329 1.00 98.50 92 LEU A N 1
ATOM 737 C CA . LEU A 1 92 ? -2.350 -0.619 2.815 1.00 98.50 92 LEU A CA 1
ATOM 738 C C . LEU A 1 92 ? -2.164 -0.980 1.345 1.00 98.50 92 LEU A C 1
ATOM 740 O O . LEU A 1 92 ? -2.386 -2.123 0.944 1.00 98.50 92 LEU A O 1
ATOM 744 N N . GLY A 1 93 ? -1.737 -0.020 0.527 1.00 98.25 93 GLY A N 1
ATOM 745 C CA . GLY A 1 93 ? -1.458 -0.321 -0.873 1.00 98.25 93 GLY A CA 1
ATOM 746 C C . GLY A 1 93 ? -1.234 0.882 -1.768 1.00 98.25 93 GLY A C 1
ATOM 747 O O . GLY A 1 93 ? -0.736 1.922 -1.329 1.00 98.25 93 GLY A O 1
ATOM 748 N N . ASP A 1 94 ? -1.612 0.705 -3.030 1.00 97.81 94 ASP A N 1
ATOM 749 C CA . ASP A 1 94 ? -1.463 1.677 -4.111 1.00 97.81 94 ASP A CA 1
ATOM 750 C C . ASP A 1 94 ? -2.789 2.376 -4.484 1.00 97.81 94 ASP A C 1
ATOM 752 O O . ASP A 1 94 ? -3.605 2.699 -3.614 1.00 97.81 94 ASP A O 1
ATOM 756 N N . SER A 1 95 ? -3.001 2.647 -5.780 1.00 96.75 95 SER A N 1
ATOM 757 C CA . SER A 1 95 ? -4.214 3.257 -6.322 1.00 96.75 95 SER A CA 1
ATOM 758 C C . SER A 1 95 ? -5.460 2.444 -6.003 1.00 96.75 95 SER A C 1
ATOM 760 O O . SER A 1 95 ? -6.483 3.044 -5.689 1.00 96.75 95 SER A O 1
ATOM 762 N N . ILE A 1 96 ? -5.394 1.109 -6.039 1.00 96.69 96 ILE A N 1
ATOM 763 C CA . ILE A 1 96 ? -6.557 0.253 -5.764 1.00 96.69 96 ILE A CA 1
ATOM 764 C C . ILE A 1 96 ? -7.053 0.508 -4.339 1.00 96.69 96 ILE A C 1
ATOM 766 O O . ILE A 1 96 ? -8.246 0.725 -4.127 1.00 96.69 96 ILE A O 1
ATOM 770 N N . THR A 1 97 ? -6.125 0.582 -3.383 1.00 98.31 97 THR A N 1
ATOM 771 C CA . THR A 1 97 ? -6.437 0.901 -1.988 1.00 98.31 97 THR A CA 1
ATOM 772 C C . THR A 1 97 ? -6.920 2.346 -1.828 1.00 98.31 97 THR A C 1
ATOM 774 O O . THR A 1 97 ? -7.873 2.596 -1.094 1.00 98.31 97 THR A O 1
ATOM 777 N N . GLU A 1 98 ? -6.321 3.312 -2.535 1.00 98.19 98 GLU A N 1
ATOM 778 C CA . GLU A 1 98 ? -6.727 4.725 -2.449 1.00 98.19 98 GLU A CA 1
ATOM 779 C C . GLU A 1 98 ? -8.157 4.966 -2.968 1.00 98.19 98 GLU A C 1
ATOM 781 O O . GLU A 1 98 ? -8.884 5.820 -2.447 1.00 98.19 98 GLU A O 1
ATOM 786 N N . HIS A 1 99 ? -8.590 4.204 -3.974 1.00 97.62 99 HIS A N 1
ATOM 787 C CA . HIS A 1 99 ? -9.916 4.356 -4.570 1.00 97.62 99 HIS A CA 1
ATOM 788 C C . HIS A 1 99 ? -11.059 4.050 -3.586 1.00 97.62 99 HIS A C 1
ATOM 790 O O . HIS A 1 99 ? -12.134 4.631 -3.739 1.00 97.62 99 HIS A O 1
ATOM 796 N N . TRP A 1 100 ? -10.833 3.242 -2.539 1.00 97.56 100 TRP A N 1
ATOM 797 C CA . TRP A 1 100 ? -11.797 3.054 -1.440 1.00 97.56 100 TRP A CA 1
ATOM 798 C C . TRP A 1 100 ? -12.103 4.353 -0.681 1.00 97.56 100 TRP A C 1
ATOM 800 O O . TRP A 1 100 ? -13.207 4.546 -0.172 1.00 97.56 100 TRP A O 1
ATOM 810 N N . MET A 1 101 ? -11.168 5.306 -0.677 1.00 96.56 101 MET A N 1
ATOM 811 C CA . MET A 1 101 ? -11.379 6.647 -0.123 1.00 96.56 101 MET A CA 1
ATOM 812 C C . MET A 1 101 ? -12.039 7.608 -1.122 1.00 96.56 101 MET A C 1
ATOM 814 O O . MET A 1 101 ? -12.175 8.793 -0.834 1.00 96.56 101 MET A O 1
ATOM 818 N N . GLY A 1 102 ? -12.411 7.147 -2.322 1.00 97.19 102 GLY A N 1
ATOM 819 C CA . GLY A 1 102 ? -12.994 7.998 -3.365 1.00 97.19 102 GLY A CA 1
ATOM 820 C C . GLY A 1 102 ? -11.996 8.981 -3.984 1.00 97.19 102 GLY A C 1
ATOM 821 O O . GLY A 1 102 ? -12.388 9.966 -4.616 1.00 97.19 102 GLY A O 1
ATOM 822 N N . THR A 1 103 ? -10.695 8.744 -3.800 1.00 97.19 103 THR A N 1
ATOM 823 C CA . THR A 1 103 ? -9.631 9.690 -4.159 1.00 97.19 103 THR A CA 1
ATOM 824 C C . THR A 1 103 ? -8.571 9.061 -5.056 1.00 97.19 103 THR A C 1
ATOM 826 O O . THR A 1 103 ? -8.507 7.849 -5.221 1.00 97.19 103 THR A O 1
ATOM 829 N N . SER A 1 104 ? -7.757 9.906 -5.683 1.00 96.06 104 SER A N 1
ATOM 830 C CA . SER A 1 104 ? -6.499 9.521 -6.320 1.00 96.06 104 SER A CA 1
ATOM 831 C C . SER A 1 104 ? -5.510 10.673 -6.191 1.00 96.06 104 SER A C 1
ATOM 833 O O . SER A 1 104 ? -5.815 11.796 -6.615 1.00 96.06 104 SER A O 1
ATOM 835 N N . LEU A 1 105 ? -4.347 10.385 -5.604 1.00 95.00 105 LEU A N 1
ATOM 836 C CA . LEU A 1 105 ? -3.339 11.350 -5.169 1.00 95.00 105 LEU A CA 1
ATOM 837 C C . LEU A 1 105 ? -3.941 12.484 -4.323 1.00 95.00 105 LEU A C 1
ATOM 839 O O . LEU A 1 105 ? -3.797 13.661 -4.661 1.00 95.00 105 LEU A O 1
ATOM 843 N N . ALA A 1 106 ? -4.670 12.129 -3.261 1.00 94.94 106 ALA A N 1
ATOM 844 C CA . ALA A 1 106 ? -5.363 13.058 -2.354 1.00 94.94 106 ALA A CA 1
ATOM 845 C C . ALA A 1 106 ? -6.522 13.867 -2.954 1.00 94.94 106 ALA A C 1
ATOM 847 O O . ALA A 1 106 ? -7.131 14.673 -2.252 1.00 94.94 106 ALA A O 1
ATOM 848 N N . VAL A 1 107 ? -6.850 13.677 -4.232 1.00 95.56 107 VAL A N 1
ATOM 849 C CA . VAL A 1 107 ? -7.908 14.439 -4.907 1.00 95.56 107 VAL A CA 1
ATOM 850 C C . VAL A 1 107 ? -9.139 13.564 -5.082 1.00 95.56 107 VAL A C 1
ATOM 852 O O . VAL A 1 107 ? -9.036 12.475 -5.647 1.00 95.56 107 VAL A O 1
ATOM 855 N N . ALA A 1 108 ? -10.303 14.048 -4.644 1.00 96.94 108 ALA A N 1
ATOM 856 C CA . ALA A 1 108 ? -11.582 13.378 -4.862 1.00 96.94 108 ALA A CA 1
ATOM 857 C C . ALA A 1 108 ? -11.845 13.168 -6.359 1.00 96.94 108 ALA A C 1
ATOM 859 O O . ALA A 1 108 ? -11.635 14.067 -7.180 1.00 96.94 108 ALA A O 1
ATOM 860 N N . ARG A 1 109 ? -12.301 11.970 -6.731 1.00 97.25 109 ARG A N 1
ATOM 861 C CA . ARG A 1 109 ? -12.607 11.616 -8.121 1.00 97.25 109 ARG A CA 1
ATOM 862 C C . ARG A 1 109 ? -14.030 11.100 -8.213 1.00 97.25 109 ARG A C 1
ATOM 864 O O . ARG A 1 109 ? -14.349 10.067 -7.635 1.00 97.25 109 ARG A O 1
ATOM 871 N N . GLN A 1 110 ? -14.848 11.750 -9.040 1.00 96.88 110 GLN A N 1
ATOM 872 C CA . GLN A 1 110 ? -16.251 11.369 -9.219 1.00 96.88 110 GLN A CA 1
ATOM 873 C C . GLN A 1 110 ? -16.428 9.892 -9.602 1.00 96.88 110 GLN A C 1
ATOM 875 O O . GLN A 1 110 ? -17.325 9.227 -9.094 1.00 96.88 110 GLN A O 1
ATOM 880 N N . LYS A 1 111 ? -15.529 9.347 -10.433 1.00 96.50 111 LYS A N 1
ATOM 881 C CA . LYS A 1 111 ? -15.552 7.929 -10.832 1.00 96.50 111 LYS A CA 1
ATOM 882 C C . LYS A 1 111 ? -15.391 6.931 -9.675 1.00 96.50 111 LYS A C 1
ATOM 884 O O . LYS A 1 111 ? -15.730 5.769 -9.847 1.00 96.50 111 LYS A O 1
ATOM 889 N N . TYR A 1 112 ? -14.891 7.365 -8.518 1.00 97.12 112 TYR A N 1
ATOM 890 C CA . TYR A 1 112 ? -14.703 6.522 -7.332 1.00 97.12 112 TYR A CA 1
ATOM 891 C C . TYR A 1 112 ? -15.699 6.841 -6.211 1.00 97.12 112 TYR A C 1
ATOM 893 O O . TYR A 1 112 ? -15.642 6.219 -5.157 1.00 97.12 112 TYR A O 1
ATOM 901 N N . ALA A 1 113 ? -16.635 7.773 -6.427 1.00 95.94 113 ALA A N 1
ATOM 902 C CA . ALA A 1 113 ? -17.649 8.114 -5.429 1.00 95.94 113 ALA A CA 1
ATOM 903 C C . ALA A 1 113 ? -18.539 6.909 -5.080 1.00 95.94 113 ALA A C 1
ATOM 905 O O . ALA A 1 113 ? -18.870 6.709 -3.915 1.00 95.94 113 ALA A O 1
ATOM 906 N N . GLY A 1 114 ? -18.868 6.079 -6.079 1.00 97.31 114 GLY A N 1
ATOM 907 C CA . GLY A 1 114 ? -19.548 4.802 -5.862 1.00 97.31 114 GLY A CA 1
ATOM 908 C C . GLY A 1 114 ? -18.739 3.905 -4.931 1.00 97.31 114 GLY A C 1
ATOM 909 O O . GLY A 1 114 ? -19.212 3.599 -3.843 1.00 97.31 114 GLY A O 1
ATOM 910 N N . ILE A 1 115 ? -17.493 3.594 -5.313 1.00 96.06 115 ILE A N 1
ATOM 911 C CA . ILE A 1 115 ? -16.576 2.726 -4.549 1.00 96.06 115 ILE A CA 1
ATOM 912 C C . ILE A 1 115 ? -16.454 3.194 -3.095 1.00 96.06 115 ILE A C 1
ATOM 914 O O . ILE A 1 115 ? -16.522 2.382 -2.176 1.00 96.06 115 ILE A O 1
ATOM 918 N N . HIS A 1 116 ? -16.331 4.504 -2.877 1.00 96.81 116 HIS A N 1
ATOM 919 C CA . HIS A 1 116 ? -16.280 5.069 -1.534 1.00 96.81 116 HIS A CA 1
ATOM 920 C C . HIS A 1 116 ? -17.557 4.812 -0.733 1.00 96.81 116 HIS A C 1
ATOM 922 O O . HIS A 1 116 ? -17.480 4.437 0.432 1.00 96.81 116 HIS A O 1
ATOM 928 N N . LYS A 1 117 ? -18.732 4.957 -1.353 1.00 97.12 117 LYS A N 1
ATOM 929 C CA . LYS A 1 117 ? -20.006 4.626 -0.708 1.00 97.12 117 LYS A CA 1
ATOM 930 C C . LYS A 1 117 ? -20.061 3.147 -0.309 1.00 97.12 117 LYS A C 1
ATOM 932 O O . LYS A 1 117 ? -20.402 2.857 0.831 1.00 97.12 117 LYS A O 1
ATOM 937 N N . GLN A 1 118 ? -19.662 2.233 -1.199 1.00 96.31 118 GLN A N 1
ATOM 938 C CA . GLN A 1 118 ? -19.589 0.806 -0.858 1.00 96.31 118 GLN A CA 1
ATOM 939 C C . GLN A 1 118 ? -18.596 0.535 0.278 1.00 96.31 118 GLN A C 1
ATOM 941 O O . GLN A 1 118 ? -18.877 -0.280 1.150 1.00 96.31 118 GLN A O 1
ATOM 946 N N . TYR A 1 119 ? -17.450 1.224 0.297 1.00 95.75 119 TYR A N 1
ATOM 947 C CA . TYR A 1 119 ? -16.494 1.111 1.397 1.00 95.75 119 TYR A CA 1
ATOM 948 C C . TYR A 1 119 ? -17.135 1.481 2.733 1.00 95.75 119 TYR A C 1
ATOM 950 O O . TYR A 1 119 ? -17.051 0.693 3.667 1.00 95.75 119 TYR A O 1
ATOM 958 N N . GLN A 1 120 ? -17.809 2.637 2.805 1.00 95.25 120 GLN A N 1
ATOM 959 C CA . GLN A 1 120 ? -18.474 3.111 4.025 1.00 95.25 120 GLN A CA 1
ATOM 960 C C . GLN A 1 120 ? -19.526 2.116 4.535 1.00 95.25 120 GLN A C 1
ATOM 962 O O . GLN A 1 120 ? -19.573 1.857 5.731 1.00 95.25 120 GLN A O 1
ATOM 967 N N . GLU A 1 121 ? -20.313 1.516 3.638 1.00 95.38 121 GLU A N 1
ATOM 968 C CA . GLU A 1 121 ? -21.287 0.469 3.987 1.00 95.38 121 GLU A CA 1
ATOM 969 C C . GLU A 1 121 ? -20.597 -0.805 4.516 1.00 95.38 121 GLU A C 1
ATOM 971 O O . GLU A 1 121 ? -21.058 -1.423 5.474 1.00 95.38 121 GLU A O 1
ATOM 976 N N . LEU A 1 122 ? -19.460 -1.205 3.935 1.00 93.38 122 LEU A N 1
ATOM 977 C CA . LEU A 1 122 ? -18.712 -2.388 4.378 1.00 93.38 122 LEU A CA 1
ATOM 978 C C . LEU A 1 122 ? -18.094 -2.210 5.771 1.00 93.38 122 LEU A C 1
ATOM 980 O O . LEU A 1 122 ? -18.119 -3.152 6.572 1.00 93.38 122 LEU A O 1
ATOM 984 N N . ILE A 1 123 ? -17.543 -1.029 6.057 1.00 92.25 123 ILE A N 1
ATOM 985 C CA . ILE A 1 123 ? -16.900 -0.717 7.343 1.00 92.25 123 ILE A CA 1
ATOM 986 C C . ILE A 1 123 ? -17.879 -0.180 8.396 1.00 92.25 123 ILE A C 1
ATOM 988 O O . ILE A 1 123 ? -17.467 0.169 9.500 1.00 92.25 123 ILE A O 1
ATOM 992 N N . GLU A 1 124 ? -19.178 -0.115 8.097 1.00 92.62 124 GLU A N 1
ATOM 993 C CA . GLU A 1 124 ? -20.177 0.313 9.072 1.00 92.62 124 GLU A CA 1
ATOM 994 C C . GLU A 1 124 ? -20.146 -0.611 10.303 1.00 92.62 124 GLU A C 1
ATOM 996 O O . GLU A 1 124 ? -20.227 -1.838 10.198 1.00 92.62 124 GLU A O 1
ATOM 1001 N N . GLY A 1 125 ? -19.945 -0.016 11.484 1.00 90.06 125 GLY A N 1
ATOM 1002 C CA . GLY A 1 125 ? -19.767 -0.746 12.743 1.00 90.06 125 GLY A CA 1
ATOM 1003 C C . GLY A 1 125 ? -18.436 -1.501 12.888 1.00 90.06 125 GLY A C 1
ATOM 1004 O O . GLY A 1 125 ? -18.273 -2.230 13.862 1.00 90.06 125 GLY A O 1
ATOM 1005 N N . ARG A 1 126 ? -17.496 -1.341 11.946 1.00 90.50 126 ARG A N 1
ATOM 1006 C CA . ARG A 1 126 ? -16.166 -1.975 11.927 1.00 90.50 126 ARG A CA 1
ATOM 1007 C C . ARG A 1 126 ? -15.097 -0.928 11.597 1.00 90.50 126 ARG A C 1
ATOM 1009 O O . ARG A 1 126 ? -14.840 -0.699 10.415 1.00 90.50 126 ARG A O 1
ATOM 1016 N N . PRO A 1 127 ? -14.473 -0.276 12.597 1.00 90.12 127 PRO A N 1
ATOM 1017 C CA . PRO A 1 127 ? -13.523 0.809 12.364 1.00 90.12 127 PRO A CA 1
ATOM 1018 C C . PRO A 1 127 ? -12.420 0.399 11.380 1.00 90.12 127 PRO A C 1
ATOM 1020 O O . PRO A 1 127 ? -11.646 -0.527 11.635 1.00 90.12 127 PRO A O 1
ATOM 1023 N N . GLY A 1 128 ? -12.371 1.072 10.230 1.00 93.44 128 GLY A N 1
ATOM 1024 C CA . GLY A 1 128 ? -11.500 0.708 9.118 1.00 93.44 128 GLY A CA 1
ATOM 1025 C C . GLY A 1 128 ? -10.850 1.922 8.470 1.00 93.44 128 GLY A C 1
ATOM 1026 O O . GLY A 1 128 ? -11.495 2.949 8.259 1.00 93.44 128 GLY A O 1
ATOM 1027 N N . LEU A 1 129 ? -9.576 1.801 8.103 1.00 95.62 129 LEU A N 1
ATOM 1028 C CA . LEU A 1 129 ? -8.817 2.870 7.454 1.00 95.62 129 LEU A CA 1
ATOM 1029 C C . LEU A 1 129 ? -8.114 2.354 6.199 1.00 95.62 129 LEU A C 1
ATOM 1031 O O . LEU A 1 129 ? -7.488 1.300 6.233 1.00 95.62 129 LEU A O 1
ATOM 1035 N N . ALA A 1 130 ? -8.177 3.115 5.105 1.00 97.62 130 ALA A N 1
ATOM 1036 C CA . ALA A 1 130 ? -7.489 2.793 3.859 1.00 97.62 130 ALA A CA 1
ATOM 1037 C C . ALA A 1 130 ? -6.399 3.827 3.546 1.00 97.62 130 ALA A C 1
ATOM 1039 O O . ALA A 1 130 ? -6.693 4.989 3.266 1.00 97.62 130 ALA A O 1
ATOM 1040 N N . LEU A 1 131 ? -5.137 3.391 3.571 1.00 98.12 131 LEU A N 1
ATOM 1041 C CA . LEU A 1 131 ? -3.945 4.201 3.304 1.00 98.12 131 LEU A CA 1
ATOM 1042 C C . LEU A 1 131 ? -3.261 3.736 2.011 1.00 98.12 131 LEU A C 1
ATOM 1044 O O . LEU A 1 131 ? -2.203 3.096 2.004 1.00 98.12 131 LEU A O 1
ATOM 1048 N N . GLY A 1 132 ? -3.905 4.058 0.890 1.00 98.19 132 GLY A N 1
ATOM 1049 C CA . GLY A 1 132 ? -3.356 3.873 -0.451 1.00 98.19 132 GLY A CA 1
ATOM 1050 C C . GLY A 1 132 ? -2.834 5.175 -1.052 1.00 98.19 132 GLY A C 1
ATOM 1051 O O . GLY A 1 132 ? -3.344 6.254 -0.731 1.00 98.19 132 GLY A O 1
ATOM 1052 N N . ILE A 1 133 ? -1.851 5.075 -1.949 1.00 97.94 133 ILE A N 1
ATOM 1053 C CA . ILE A 1 133 ? -1.435 6.187 -2.815 1.00 97.94 133 ILE A CA 1
ATOM 1054 C C . ILE A 1 133 ? -1.247 5.685 -4.245 1.00 97.94 133 ILE A C 1
ATOM 1056 O O . ILE A 1 133 ? -0.497 4.746 -4.504 1.00 97.94 133 ILE A O 1
ATOM 1060 N N . ALA A 1 134 ? -1.926 6.322 -5.195 1.00 95.56 134 ALA A N 1
ATOM 1061 C CA . ALA A 1 134 ? -1.826 5.953 -6.597 1.00 95.56 134 ALA A CA 1
ATOM 1062 C C . ALA A 1 134 ? -0.389 6.014 -7.143 1.00 95.56 134 ALA A C 1
ATOM 1064 O O . ALA A 1 134 ? 0.317 7.002 -6.956 1.00 95.56 134 ALA A O 1
ATOM 1065 N N . GLY A 1 135 ? 0.006 4.967 -7.875 1.00 92.12 135 GLY A N 1
ATOM 1066 C CA . GLY A 1 135 ? 1.337 4.828 -8.478 1.00 92.12 135 GLY A CA 1
ATOM 1067 C C . GLY A 1 135 ? 2.399 4.234 -7.551 1.00 92.12 135 GLY A C 1
ATOM 1068 O O . GLY A 1 135 ? 3.523 4.009 -7.994 1.00 92.12 135 GLY A O 1
ATOM 1069 N N . ASP A 1 136 ? 2.065 3.952 -6.290 1.00 96.06 136 ASP A N 1
ATOM 1070 C CA . ASP A 1 136 ? 3.027 3.357 -5.371 1.00 96.06 136 ASP A CA 1
ATOM 1071 C C . ASP A 1 136 ? 3.471 1.965 -5.790 1.00 96.06 136 ASP A C 1
ATOM 1073 O O . ASP A 1 136 ? 2.672 1.117 -6.188 1.00 96.06 136 ASP A O 1
ATOM 1077 N N . ARG A 1 137 ? 4.771 1.744 -5.623 1.00 95.19 137 ARG A N 1
ATOM 1078 C CA . ARG A 1 137 ? 5.416 0.441 -5.658 1.00 95.19 137 ARG A CA 1
ATOM 1079 C C . ARG A 1 137 ? 5.784 0.019 -4.234 1.00 95.19 137 ARG A C 1
ATOM 1081 O O . ARG A 1 137 ? 5.683 0.813 -3.289 1.00 95.19 137 ARG A O 1
ATOM 1088 N N . CYS A 1 138 ? 6.236 -1.221 -4.067 1.00 96.94 138 CYS A N 1
ATOM 1089 C CA . CYS A 1 138 ? 6.682 -1.748 -2.771 1.00 96.94 138 CYS A CA 1
ATOM 1090 C C . CYS A 1 138 ? 7.635 -0.802 -1.996 1.00 96.94 138 CYS A C 1
ATOM 1092 O O . CYS A 1 138 ? 7.378 -0.543 -0.815 1.00 96.94 138 CYS A O 1
ATOM 1094 N N . PRO A 1 139 ? 8.695 -0.225 -2.604 1.00 94.88 139 PRO A N 1
ATOM 1095 C CA . PRO A 1 139 ? 9.644 0.608 -1.865 1.00 94.88 139 PRO A CA 1
ATOM 1096 C C . PRO A 1 139 ? 9.072 1.968 -1.414 1.00 94.88 139 PRO A C 1
ATOM 1098 O O . PRO A 1 139 ? 9.554 2.520 -0.422 1.00 94.88 139 PRO A O 1
ATOM 1101 N N . GLN A 1 140 ? 8.040 2.504 -2.077 1.00 95.88 140 GLN A N 1
ATOM 1102 C CA . GLN A 1 140 ? 7.343 3.729 -1.654 1.00 95.88 140 GLN A CA 1
ATOM 1103 C C . GLN A 1 140 ? 6.480 3.462 -0.429 1.00 95.88 140 GLN A C 1
ATOM 1105 O O . GLN A 1 140 ? 6.557 4.223 0.536 1.00 95.88 140 GLN A O 1
ATOM 1110 N N . LEU A 1 141 ? 5.713 2.367 -0.425 1.00 97.81 141 LEU A N 1
ATOM 1111 C CA . LEU A 1 141 ? 4.962 1.963 0.763 1.00 97.81 141 LEU A CA 1
ATOM 1112 C C . LEU A 1 141 ? 5.910 1.707 1.941 1.00 97.81 141 LEU A C 1
ATOM 1114 O O . LEU A 1 141 ? 5.661 2.199 3.039 1.00 97.81 141 LEU A O 1
ATOM 1118 N N . LEU A 1 142 ? 7.044 1.042 1.703 1.00 96.62 142 LEU A N 1
ATOM 1119 C CA . LEU A 1 142 ? 8.056 0.821 2.738 1.00 96.62 142 LEU A CA 1
ATOM 1120 C C . LEU A 1 142 ? 8.573 2.144 3.318 1.00 96.62 142 LEU A C 1
ATOM 1122 O O . LEU A 1 142 ? 8.715 2.276 4.533 1.00 96.62 142 LEU A O 1
ATOM 1126 N N . TRP A 1 143 ? 8.816 3.141 2.462 1.00 95.81 143 TRP A N 1
ATOM 1127 C CA . TRP A 1 143 ? 9.186 4.477 2.917 1.00 95.81 143 TRP A CA 1
ATOM 1128 C C . TRP A 1 143 ? 8.073 5.102 3.770 1.00 95.81 143 TRP A C 1
ATOM 1130 O O . TRP A 1 143 ? 8.353 5.541 4.881 1.00 95.81 143 TRP A O 1
ATOM 1140 N N . ARG A 1 144 ? 6.814 5.088 3.315 1.00 96.62 144 ARG A N 1
ATOM 1141 C CA . ARG A 1 144 ? 5.680 5.713 4.026 1.00 96.62 144 ARG A CA 1
ATOM 1142 C C . ARG A 1 144 ? 5.458 5.157 5.427 1.00 96.62 144 ARG A C 1
ATOM 1144 O O . ARG A 1 144 ? 5.232 5.936 6.354 1.00 96.62 144 ARG A O 1
ATOM 1151 N N . LEU A 1 145 ? 5.577 3.838 5.597 1.00 94.00 145 LEU A N 1
ATOM 1152 C CA . LEU A 1 145 ? 5.453 3.188 6.907 1.00 94.00 145 LEU A CA 1
ATOM 11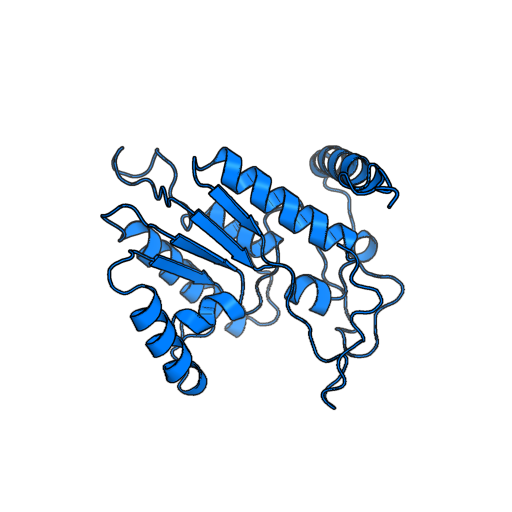53 C C . LEU A 1 145 ? 6.484 3.725 7.908 1.00 94.00 145 LEU A C 1
ATOM 1155 O O . LEU A 1 145 ? 6.149 3.992 9.058 1.00 94.00 145 LEU A O 1
ATOM 1159 N N . GLY A 1 146 ? 7.717 3.970 7.457 1.00 91.62 146 GLY A N 1
ATOM 1160 C CA . GLY A 1 146 ? 8.768 4.585 8.274 1.00 91.62 146 GLY A CA 1
ATOM 1161 C C . GLY A 1 146 ? 8.614 6.095 8.502 1.00 91.62 146 GLY A C 1
ATOM 1162 O O . GLY A 1 146 ? 9.412 6.670 9.236 1.00 91.62 146 GLY A O 1
ATOM 1163 N N . HIS A 1 147 ? 7.624 6.744 7.880 1.00 93.06 147 HIS A N 1
ATOM 1164 C CA . HIS A 1 147 ? 7.446 8.201 7.877 1.00 93.06 147 HIS A CA 1
ATOM 1165 C C . HIS A 1 147 ? 6.043 8.617 8.347 1.00 93.06 147 HIS A C 1
ATOM 1167 O O . HIS A 1 147 ? 5.449 9.558 7.833 1.00 93.06 147 HIS A O 1
ATOM 1173 N N . GLY A 1 148 ? 5.517 7.929 9.362 1.00 90.38 148 GLY A N 1
ATOM 1174 C CA . GLY A 1 148 ? 4.347 8.387 10.119 1.00 90.38 148 GLY A CA 1
ATOM 1175 C C . GLY A 1 148 ? 2.997 7.838 9.663 1.00 90.38 148 GLY A C 1
ATOM 1176 O O . GLY A 1 148 ? 2.000 8.126 10.315 1.00 90.38 148 GLY A O 1
ATOM 1177 N N . GLU A 1 149 ? 2.938 7.024 8.602 1.00 92.50 149 GLU A N 1
ATOM 1178 C CA . GLU A 1 149 ? 1.695 6.308 8.251 1.00 92.50 149 GLU A CA 1
ATOM 1179 C C . GLU A 1 149 ? 1.433 5.088 9.139 1.00 92.50 149 GLU A C 1
ATOM 1181 O O . GLU A 1 149 ? 0.309 4.594 9.191 1.00 92.50 149 GLU A O 1
ATOM 1186 N N . LEU A 1 150 ? 2.451 4.633 9.871 1.00 88.62 150 LEU A N 1
ATOM 1187 C CA . LEU A 1 150 ? 2.322 3.660 10.947 1.00 88.62 150 LEU A CA 1
ATOM 1188 C C . LEU A 1 150 ? 3.012 4.228 12.199 1.00 88.62 150 LEU A C 1
ATOM 1190 O O . LEU A 1 150 ? 4.197 3.965 12.419 1.00 88.62 150 LEU A O 1
ATOM 1194 N N . PRO A 1 151 ? 2.336 5.098 12.975 1.00 78.38 151 PRO A N 1
ATOM 1195 C CA . PRO A 1 151 ? 2.933 5.696 14.162 1.00 78.38 151 PRO A CA 1
ATOM 1196 C C . PRO A 1 151 ? 3.295 4.598 15.171 1.00 78.38 151 PRO A C 1
ATOM 1198 O O . PRO A 1 151 ? 2.443 3.839 15.629 1.00 78.38 151 PRO A O 1
ATOM 1201 N N . ASN A 1 152 ? 4.589 4.503 15.486 1.00 67.19 152 ASN A N 1
ATOM 1202 C CA . ASN A 1 152 ? 5.118 3.568 16.476 1.00 67.19 152 ASN A CA 1
ATOM 1203 C C . ASN A 1 152 ? 4.697 3.981 17.902 1.00 67.19 152 ASN A C 1
ATOM 1205 O O . ASN A 1 152 ? 4.380 5.146 18.149 1.00 67.19 152 ASN A O 1
ATOM 1209 N N . ASN A 1 153 ? 4.880 3.061 18.858 1.00 49.62 153 ASN A N 1
ATOM 1210 C CA . ASN A 1 153 ? 4.741 3.220 20.322 1.00 49.62 153 ASN A CA 1
ATOM 1211 C C . ASN A 1 153 ? 5.611 4.325 20.986 1.00 49.62 153 ASN A C 1
ATOM 1213 O O . ASN A 1 153 ? 5.864 4.269 22.185 1.00 49.62 153 ASN A O 1
ATOM 1217 N N . GLY A 1 154 ? 6.122 5.302 20.231 1.00 40.53 154 GLY A N 1
ATOM 1218 C CA . GLY A 1 154 ? 6.977 6.396 20.706 1.00 40.53 154 GLY A CA 1
ATOM 1219 C C . GLY A 1 154 ? 6.562 7.788 20.213 1.00 40.53 154 GLY A C 1
ATOM 1220 O O . GLY A 1 154 ? 7.373 8.711 20.276 1.00 40.53 154 GLY A O 1
ATOM 1221 N N . GLY A 1 155 ? 5.342 7.943 19.681 1.00 38.50 155 GLY A N 1
ATOM 1222 C CA . GLY A 1 155 ? 4.745 9.251 19.386 1.00 38.50 155 GLY A CA 1
ATOM 1223 C C . GLY A 1 155 ? 4.473 10.081 20.650 1.00 38.50 155 GLY A C 1
ATOM 1224 O O . GLY A 1 155 ? 4.664 9.608 21.765 1.00 38.50 155 GLY A O 1
ATOM 1225 N N . ALA A 1 156 ? 4.019 11.332 20.480 1.00 41.00 156 ALA A N 1
ATOM 1226 C CA . ALA A 1 156 ? 3.893 12.360 21.530 1.00 41.00 156 ALA A CA 1
ATOM 1227 C C . ALA A 1 156 ? 3.096 11.957 22.793 1.00 41.00 156 ALA A C 1
ATOM 1229 O O . ALA A 1 156 ? 3.155 12.663 23.798 1.00 41.00 156 ALA A O 1
ATOM 1230 N N . THR A 1 157 ? 2.381 10.829 22.761 1.00 40.00 157 THR A N 1
ATOM 1231 C CA . THR A 1 157 ? 1.862 10.143 23.949 1.00 40.00 157 THR A CA 1
ATOM 1232 C C . THR A 1 157 ? 2.050 8.621 23.800 1.00 40.00 157 THR A C 1
ATOM 1234 O O . THR A 1 157 ? 1.915 8.119 22.677 1.00 40.00 157 THR A O 1
ATOM 1237 N N . PRO A 1 158 ? 2.319 7.876 24.894 1.00 48.03 158 PRO A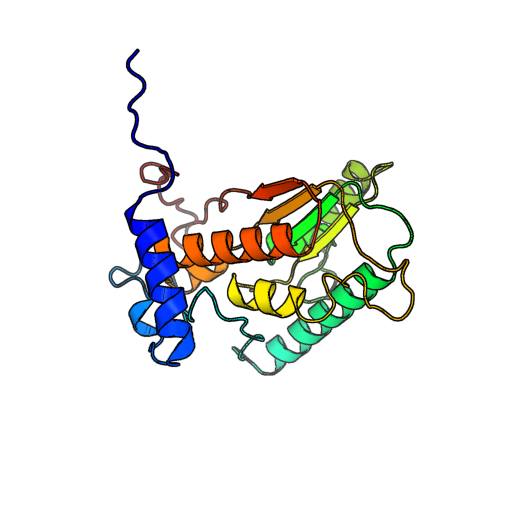 N 1
ATOM 1238 C CA . PRO A 1 158 ? 2.456 6.407 24.898 1.00 48.03 158 PRO A CA 1
ATOM 1239 C C . PRO A 1 158 ? 1.240 5.637 24.346 1.00 48.03 158 PRO A C 1
ATOM 1241 O O . PRO A 1 158 ? 1.342 4.443 24.076 1.00 48.03 158 PRO A O 1
ATOM 1244 N N . ASP A 1 159 ? 0.120 6.332 24.138 1.00 52.53 159 ASP A N 1
ATOM 1245 C CA . ASP A 1 159 ? -1.196 5.768 23.842 1.00 52.53 159 ASP A CA 1
ATOM 1246 C C . ASP A 1 159 ? -1.582 5.924 22.350 1.00 52.53 159 ASP A C 1
ATOM 1248 O O . ASP A 1 159 ? -2.696 5.597 21.955 1.00 52.53 159 ASP A O 1
ATOM 1252 N N . SER A 1 160 ? -0.682 6.455 21.509 1.00 54.84 160 SER A N 1
ATOM 1253 C CA . SER A 1 160 ? -0.971 6.880 20.120 1.00 54.84 160 SER A CA 1
ATOM 1254 C C . SER A 1 160 ? -0.601 5.865 19.025 1.00 54.84 160 SER A C 1
ATOM 1256 O O . SER A 1 160 ? -0.453 6.224 17.855 1.00 54.84 160 SER A O 1
ATOM 1258 N N . SER A 1 161 ? -0.441 4.594 19.389 1.00 63.94 161 SER A N 1
ATOM 1259 C CA . SER A 1 161 ? -0.037 3.539 18.457 1.00 63.94 161 SER A CA 1
ATOM 1260 C C . SER A 1 161 ? -1.195 3.037 17.612 1.00 63.94 161 SER A C 1
ATOM 1262 O O . SER A 1 161 ? -2.212 2.578 18.134 1.00 63.94 161 SER A O 1
ATOM 1264 N N . LEU A 1 162 ? -1.009 3.025 16.293 1.00 78.69 162 LEU A N 1
ATOM 1265 C CA . LEU A 1 162 ? -1.967 2.397 15.392 1.00 78.69 162 LEU A CA 1
ATOM 1266 C C . LEU A 1 162 ? -1.795 0.871 15.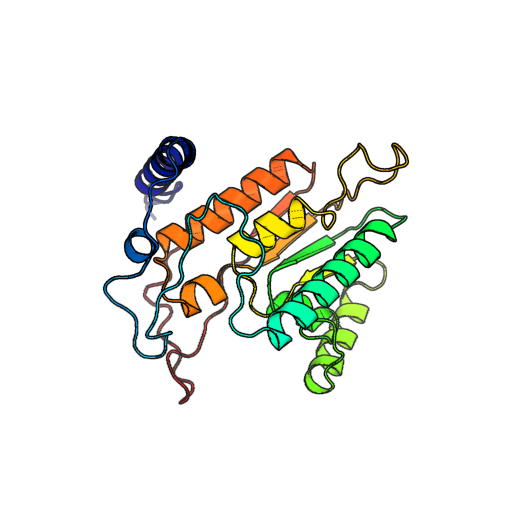459 1.00 78.69 162 LEU A C 1
ATOM 1268 O O . LEU A 1 162 ? -0.879 0.319 14.855 1.00 78.69 162 LEU A O 1
ATOM 1272 N N . SER A 1 163 ? -2.672 0.191 16.202 1.00 81.56 163 SER A N 1
ATOM 1273 C CA . SER A 1 163 ? -2.641 -1.267 16.390 1.00 81.56 163 SER A CA 1
ATOM 1274 C C . SER A 1 163 ? -3.906 -1.933 15.827 1.00 81.56 163 SER A C 1
ATOM 1276 O O . SER A 1 163 ? -4.771 -2.355 16.602 1.00 81.56 163 SER A O 1
ATOM 1278 N N . PRO A 1 164 ? -4.062 -2.015 14.492 1.00 92.19 164 PRO A N 1
ATOM 1279 C CA . PRO A 1 164 ? -5.220 -2.663 13.889 1.00 92.19 164 PRO A CA 1
ATOM 1280 C C . PRO A 1 164 ? -5.241 -4.167 14.208 1.00 92.19 164 PRO A C 1
ATOM 1282 O O . PRO A 1 164 ? -4.201 -4.785 14.417 1.00 92.19 164 PRO A O 1
ATOM 1285 N N . ARG A 1 165 ? -6.417 -4.802 14.196 1.00 94.38 165 ARG A N 1
ATOM 1286 C CA . ARG A 1 165 ? -6.493 -6.273 14.319 1.00 94.38 165 ARG A CA 1
ATOM 1287 C C . ARG A 1 165 ? -5.958 -6.965 13.070 1.00 94.38 165 ARG A C 1
ATOM 1289 O O . ARG A 1 165 ? -5.265 -7.978 13.174 1.00 94.38 165 ARG A O 1
ATOM 1296 N N . VAL A 1 166 ? -6.287 -6.414 11.902 1.00 96.31 166 VAL A N 1
ATOM 1297 C CA . VAL A 1 166 ? -5.854 -6.916 10.597 1.00 96.31 166 VAL A CA 1
ATOM 1298 C C . VAL A 1 166 ? -5.212 -5.797 9.786 1.00 96.31 166 VAL A C 1
ATOM 1300 O O . VAL A 1 166 ? -5.791 -4.724 9.625 1.00 96.31 166 VAL A O 1
ATOM 1303 N N . VAL A 1 167 ? -4.045 -6.072 9.210 1.00 97.50 167 VAL A N 1
ATOM 1304 C CA . VAL A 1 167 ? -3.466 -5.273 8.127 1.00 97.50 167 VAL A CA 1
ATOM 1305 C C . VAL A 1 167 ? -3.675 -6.023 6.818 1.00 97.50 167 VAL A C 1
ATOM 1307 O O . VAL A 1 167 ? -3.178 -7.134 6.656 1.00 97.50 167 VAL A O 1
ATOM 1310 N N . TRP A 1 168 ? -4.400 -5.421 5.880 1.00 98.00 168 TRP A N 1
ATOM 1311 C CA . TRP A 1 168 ? -4.631 -5.973 4.548 1.00 98.00 168 TRP A CA 1
ATOM 1312 C C . TRP A 1 168 ? -3.737 -5.265 3.534 1.00 98.00 168 TRP A C 1
ATOM 1314 O O . TRP A 1 168 ? -3.897 -4.072 3.273 1.00 98.00 168 TRP A O 1
ATOM 1324 N N . LEU A 1 169 ? -2.798 -5.998 2.950 1.00 98.62 169 LEU A N 1
ATOM 1325 C CA . LEU A 1 169 ? -1.789 -5.478 2.038 1.00 98.62 169 LEU A CA 1
ATOM 1326 C C . LEU A 1 169 ? -2.114 -5.861 0.590 1.00 98.62 169 LEU A C 1
ATOM 1328 O O . LEU A 1 169 ? -2.183 -7.043 0.261 1.00 98.62 169 LEU A O 1
ATOM 1332 N N . LEU A 1 170 ? -2.256 -4.862 -0.284 1.00 98.50 170 LEU A N 1
ATOM 1333 C CA . LEU A 1 170 ? -2.323 -5.034 -1.739 1.00 98.50 170 LEU A CA 1
ATOM 1334 C C . LEU A 1 170 ? -1.363 -4.047 -2.413 1.00 98.50 170 LEU A C 1
ATOM 1336 O O . LEU A 1 170 ? -1.635 -2.851 -2.487 1.00 98.50 170 LEU A O 1
ATOM 1340 N N . ILE A 1 171 ? -0.220 -4.548 -2.878 1.00 98.19 171 ILE A N 1
ATOM 1341 C CA . ILE A 1 171 ? 0.855 -3.751 -3.483 1.00 98.19 171 ILE A CA 1
ATOM 1342 C C . ILE A 1 171 ? 1.641 -4.613 -4.478 1.00 98.19 171 ILE A C 1
ATOM 1344 O O . ILE A 1 171 ? 1.579 -5.839 -4.420 1.00 98.19 171 ILE A O 1
ATOM 1348 N N . GLY A 1 172 ? 2.387 -3.985 -5.387 1.00 95.50 172 GLY A N 1
ATOM 1349 C CA . GLY A 1 172 ? 3.278 -4.684 -6.324 1.00 95.50 172 GLY A CA 1
ATOM 1350 C C . GLY A 1 172 ? 2.845 -4.584 -7.782 1.00 95.50 172 GLY A C 1
ATOM 1351 O O . GLY A 1 172 ? 3.636 -4.801 -8.695 1.00 95.50 172 GLY A O 1
ATOM 1352 N N . THR A 1 173 ? 1.597 -4.197 -8.034 1.00 93.94 173 THR A N 1
ATOM 1353 C CA . THR A 1 173 ? 1.063 -4.149 -9.395 1.00 93.94 173 THR A CA 1
ATOM 1354 C C . THR A 1 173 ? 1.732 -3.052 -10.241 1.00 93.94 173 THR A C 1
ATOM 1356 O O . THR A 1 173 ? 1.949 -3.241 -11.432 1.00 93.94 173 THR A O 1
ATOM 1359 N N . ASN A 1 174 ? 2.178 -1.952 -9.618 1.00 92.00 174 ASN A N 1
ATOM 1360 C CA . ASN A 1 174 ? 2.982 -0.918 -10.284 1.00 92.00 174 ASN A CA 1
ATOM 1361 C C . ASN A 1 174 ? 4.467 -1.300 -10.416 1.00 92.00 174 ASN A C 1
ATOM 1363 O O . ASN A 1 174 ? 5.164 -0.739 -11.254 1.00 92.00 174 ASN A O 1
ATOM 1367 N N . ASP A 1 175 ? 4.976 -2.236 -9.606 1.00 92.12 175 ASP A N 1
ATOM 1368 C CA . ASP A 1 175 ? 6.331 -2.770 -9.781 1.00 92.12 175 ASP A CA 1
ATOM 1369 C C . ASP A 1 175 ? 6.387 -3.617 -11.058 1.00 92.12 175 ASP A C 1
ATOM 1371 O O . ASP A 1 175 ? 7.315 -3.487 -11.853 1.00 92.12 175 ASP A O 1
ATOM 1375 N N . LEU A 1 176 ? 5.352 -4.433 -11.284 1.00 89.62 176 LEU A N 1
ATOM 1376 C CA . LEU A 1 176 ? 5.181 -5.170 -12.536 1.00 89.62 176 LEU A CA 1
ATOM 1377 C C . LEU A 1 176 ? 5.017 -4.215 -13.726 1.00 89.62 176 LEU A C 1
ATOM 1379 O O . LEU A 1 176 ? 5.669 -4.427 -14.741 1.00 89.62 176 LEU A O 1
ATOM 1383 N N . ASP A 1 177 ? 4.230 -3.139 -13.575 1.00 86.50 177 ASP A N 1
ATOM 1384 C CA . ASP A 1 177 ? 4.036 -2.096 -14.607 1.00 86.50 177 ASP A CA 1
ATOM 1385 C C . ASP A 1 177 ? 5.358 -1.503 -15.125 1.00 86.50 177 ASP A C 1
ATOM 1387 O O . ASP A 1 177 ? 5.557 -1.265 -16.318 1.00 86.50 177 ASP A O 1
ATOM 1391 N N . GLU A 1 178 ? 6.291 -1.317 -14.192 1.00 85.12 178 GLU A N 1
ATOM 1392 C CA . GLU A 1 178 ? 7.621 -0.761 -14.424 1.00 85.12 178 GLU A CA 1
ATOM 1393 C C . GLU A 1 178 ? 8.622 -1.799 -14.974 1.00 85.12 178 GLU A C 1
ATOM 1395 O O . GLU A 1 178 ? 9.790 -1.489 -15.218 1.00 85.12 178 GLU A O 1
ATOM 1400 N N . GLY A 1 179 ? 8.182 -3.045 -15.170 1.00 85.31 179 GLY A N 1
ATOM 1401 C CA . GLY A 1 179 ? 9.000 -4.135 -15.686 1.00 85.31 179 GLY A CA 1
ATOM 1402 C C . GLY A 1 179 ? 9.930 -4.757 -14.644 1.00 85.31 179 GLY A C 1
ATOM 1403 O O . GLY A 1 179 ? 11.000 -5.247 -15.008 1.00 85.31 179 GLY A O 1
ATOM 1404 N N . CYS A 1 180 ? 9.577 -4.734 -13.355 1.00 87.62 180 CYS A N 1
ATOM 1405 C CA . CYS A 1 180 ? 10.342 -5.454 -12.334 1.00 87.62 180 CYS A CA 1
ATOM 1406 C C . CYS A 1 180 ? 10.109 -6.963 -12.440 1.00 87.62 180 CYS A C 1
ATOM 1408 O O . CYS A 1 180 ? 8.992 -7.421 -12.676 1.00 87.62 180 CYS A O 1
ATOM 1410 N N . ARG A 1 181 ? 11.156 -7.759 -12.188 1.00 89.06 181 ARG A N 1
ATOM 1411 C CA . ARG A 1 181 ? 11.023 -9.223 -12.124 1.00 89.06 181 ARG A CA 1
ATOM 1412 C C . ARG A 1 181 ? 10.035 -9.623 -11.033 1.00 89.06 181 ARG A C 1
ATOM 1414 O O . ARG A 1 181 ? 10.103 -9.103 -9.920 1.00 89.06 181 ARG A O 1
ATOM 1421 N N . ARG A 1 182 ? 9.221 -10.647 -11.292 1.00 89.00 182 ARG A N 1
ATOM 1422 C CA . ARG A 1 182 ? 8.262 -11.210 -10.319 1.00 89.00 182 ARG A CA 1
ATOM 1423 C C . ARG A 1 182 ? 8.907 -11.516 -8.959 1.00 89.00 182 ARG A C 1
ATOM 1425 O O . ARG A 1 182 ? 8.383 -11.106 -7.930 1.00 89.00 182 ARG A O 1
ATOM 1432 N N . GLN A 1 183 ? 10.097 -12.123 -8.956 1.00 89.75 183 GLN A N 1
ATOM 1433 C CA . GLN A 1 183 ? 10.859 -12.422 -7.733 1.00 89.75 183 GLN A CA 1
ATOM 1434 C C . GLN A 1 183 ? 11.241 -11.164 -6.932 1.00 89.75 183 GLN A C 1
ATOM 1436 O O . GLN A 1 183 ? 11.220 -11.183 -5.704 1.00 89.75 183 GLN A O 1
ATOM 1441 N N . VAL A 1 184 ? 11.554 -10.053 -7.609 1.00 91.00 184 VAL A N 1
ATOM 1442 C CA . VAL A 1 184 ? 11.857 -8.767 -6.958 1.00 91.00 184 VAL A CA 1
ATOM 1443 C C . VAL A 1 184 ? 10.603 -8.200 -6.299 1.00 91.00 184 VAL A C 1
ATOM 1445 O O . VAL A 1 184 ? 10.673 -7.742 -5.159 1.00 91.00 184 VAL A O 1
ATOM 1448 N N . VAL A 1 185 ? 9.456 -8.276 -6.982 1.00 93.44 185 VAL A N 1
ATOM 1449 C CA . VAL A 1 185 ? 8.163 -7.843 -6.427 1.00 93.44 185 VAL A CA 1
ATOM 1450 C C . VAL A 1 185 ? 7.794 -8.681 -5.204 1.00 93.44 185 VAL A C 1
ATOM 1452 O O . VAL A 1 185 ? 7.477 -8.123 -4.157 1.00 93.44 185 VAL A O 1
ATOM 1455 N N . MET A 1 186 ? 7.925 -10.009 -5.293 1.00 94.00 186 MET A N 1
ATOM 1456 C CA . MET A 1 186 ? 7.695 -10.924 -4.170 1.00 94.00 186 MET A CA 1
ATOM 1457 C C . MET A 1 186 ? 8.577 -10.580 -2.967 1.00 94.00 186 MET A C 1
ATOM 1459 O O . MET A 1 186 ? 8.075 -10.472 -1.852 1.00 94.00 186 MET A O 1
ATOM 1463 N N . ILE A 1 187 ? 9.872 -10.328 -3.178 1.00 94.88 187 ILE A N 1
ATOM 1464 C CA . ILE A 1 187 ? 10.787 -9.910 -2.107 1.00 94.88 187 ILE A CA 1
ATOM 1465 C C . ILE A 1 187 ? 10.374 -8.571 -1.492 1.00 94.88 187 ILE A C 1
ATOM 1467 O O . ILE A 1 187 ? 10.448 -8.419 -0.274 1.00 94.88 187 ILE A O 1
ATOM 1471 N N . GLY A 1 188 ? 9.923 -7.612 -2.304 1.00 95.69 188 GLY A N 1
ATOM 1472 C CA . GLY A 1 188 ? 9.401 -6.335 -1.814 1.00 95.69 188 GLY A CA 1
ATOM 1473 C C . GLY A 1 188 ? 8.183 -6.522 -0.905 1.00 95.69 188 GLY A C 1
ATOM 1474 O O . GLY A 1 188 ? 8.136 -5.954 0.188 1.00 95.69 188 GLY A O 1
ATOM 1475 N N . VAL A 1 189 ? 7.239 -7.375 -1.314 1.00 97.50 189 VAL A N 1
ATOM 1476 C CA . VAL A 1 189 ? 6.056 -7.732 -0.514 1.00 97.50 189 VAL A CA 1
ATOM 1477 C C . VAL A 1 189 ? 6.460 -8.452 0.775 1.00 97.50 189 VAL A C 1
ATOM 1479 O O . VAL A 1 189 ? 6.009 -8.065 1.851 1.00 97.50 189 VAL A O 1
ATOM 1482 N N . VAL A 1 190 ? 7.358 -9.438 0.707 1.00 96.19 190 VAL A N 1
ATOM 1483 C CA . VAL A 1 190 ? 7.882 -10.144 1.891 1.00 96.19 190 VAL A CA 1
ATOM 1484 C C . VAL A 1 190 ? 8.542 -9.168 2.861 1.00 96.19 190 VAL A C 1
ATOM 1486 O O . VAL A 1 190 ? 8.288 -9.226 4.062 1.00 96.19 190 VAL A O 1
ATOM 1489 N N . ASN A 1 191 ? 9.345 -8.230 2.359 1.00 96.38 191 ASN A N 1
ATOM 1490 C CA . ASN A 1 191 ? 10.002 -7.231 3.193 1.00 96.38 191 ASN A CA 1
ATOM 1491 C C . ASN A 1 191 ? 8.994 -6.329 3.923 1.00 96.38 191 ASN A C 1
ATOM 1493 O O . ASN A 1 191 ? 9.170 -6.037 5.104 1.00 96.38 191 ASN A O 1
ATOM 1497 N N . LEU A 1 192 ? 7.916 -5.927 3.244 1.00 97.31 192 LEU A N 1
ATOM 1498 C CA . LEU A 1 192 ? 6.817 -5.178 3.855 1.00 97.31 192 LEU A CA 1
ATOM 1499 C C . LEU A 1 192 ? 6.099 -5.989 4.935 1.00 97.31 192 LEU A C 1
ATOM 1501 O O . LEU A 1 192 ? 5.843 -5.462 6.013 1.00 97.31 192 LEU A O 1
ATOM 1505 N N . VAL A 1 193 ? 5.813 -7.266 4.681 1.00 96.88 193 VAL A N 1
ATOM 1506 C CA . VAL A 1 193 ? 5.190 -8.155 5.674 1.00 96.88 193 VAL A CA 1
ATOM 1507 C C . VAL A 1 193 ? 6.073 -8.282 6.913 1.00 96.88 193 VAL A C 1
ATOM 1509 O O . VAL A 1 193 ? 5.587 -8.095 8.025 1.00 96.88 193 VAL A O 1
ATOM 1512 N N . LEU A 1 194 ? 7.375 -8.527 6.742 1.00 94.75 194 LEU A N 1
ATOM 1513 C CA . LEU A 1 194 ? 8.322 -8.610 7.858 1.00 94.75 194 LEU A CA 1
ATOM 1514 C C . LEU A 1 194 ? 8.386 -7.298 8.652 1.00 94.75 194 LEU A C 1
ATOM 1516 O O . LEU A 1 194 ? 8.404 -7.325 9.881 1.00 94.75 194 LEU A O 1
ATOM 1520 N N . GLN A 1 195 ? 8.364 -6.152 7.968 1.00 93.25 195 GLN A N 1
ATOM 1521 C CA . GLN A 1 195 ? 8.322 -4.841 8.611 1.00 93.25 195 GLN A CA 1
ATOM 1522 C C . GLN A 1 195 ? 7.034 -4.650 9.432 1.00 93.25 195 GLN A C 1
ATOM 1524 O O . GLN A 1 195 ? 7.099 -4.211 10.580 1.00 93.25 195 GLN A O 1
ATOM 1529 N N . LEU A 1 196 ? 5.874 -5.025 8.884 1.00 93.81 196 LEU A N 1
ATOM 1530 C CA . LEU A 1 196 ? 4.575 -4.926 9.559 1.00 93.81 196 LEU A CA 1
ATOM 1531 C C . LEU A 1 196 ? 4.476 -5.849 10.781 1.00 93.81 196 LEU A C 1
ATOM 1533 O O . LEU A 1 196 ? 3.973 -5.425 11.822 1.00 93.81 196 LEU A O 1
ATOM 1537 N N . LEU A 1 197 ? 4.986 -7.078 10.675 1.00 92.75 197 LEU A N 1
ATOM 1538 C CA . LEU A 1 197 ? 5.047 -8.037 11.785 1.00 92.75 197 LEU A CA 1
ATOM 1539 C C . LEU A 1 197 ? 6.012 -7.589 12.892 1.00 92.75 197 LEU A C 1
ATOM 1541 O O . LEU A 1 197 ? 5.817 -7.927 14.053 1.00 92.75 197 LEU A O 1
ATOM 1545 N N . ASN A 1 198 ? 7.051 -6.824 12.548 1.00 90.50 198 ASN A N 1
ATOM 1546 C CA . ASN A 1 198 ? 7.979 -6.268 13.531 1.00 90.50 198 ASN A CA 1
ATOM 1547 C C . ASN A 1 198 ? 7.427 -5.009 14.226 1.00 90.50 198 ASN A C 1
ATOM 1549 O O . ASN A 1 198 ? 7.794 -4.719 15.362 1.00 90.50 198 ASN A O 1
ATOM 1553 N N . GLN A 1 199 ? 6.570 -4.238 13.550 1.00 86.88 199 GLN A N 1
ATOM 1554 C CA . GLN A 1 199 ? 6.014 -2.988 14.083 1.00 86.88 199 GLN A CA 1
ATOM 1555 C C . GLN A 1 199 ? 4.649 -3.147 14.757 1.00 86.88 199 GLN A C 1
ATOM 1557 O O . GLN A 1 199 ? 4.240 -2.253 15.496 1.00 86.88 199 GLN A O 1
ATOM 1562 N N . THR A 1 200 ? 3.932 -4.245 14.507 1.00 87.44 200 THR A N 1
ATOM 1563 C CA . THR A 1 200 ? 2.558 -4.440 14.986 1.00 87.44 200 THR A CA 1
ATOM 1564 C C . THR A 1 200 ? 2.322 -5.874 15.456 1.00 87.44 200 THR A C 1
ATOM 1566 O O . THR A 1 200 ? 2.998 -6.798 15.017 1.00 87.44 200 THR A O 1
ATOM 1569 N N . SER A 1 201 ? 1.315 -6.074 16.308 1.00 88.94 201 SER A N 1
ATOM 1570 C CA . SER A 1 201 ? 0.792 -7.400 16.677 1.00 88.94 201 SER A CA 1
ATOM 1571 C C . SER A 1 201 ? -0.358 -7.869 15.770 1.00 88.94 201 SER A C 1
ATOM 1573 O O . SER A 1 201 ? -1.033 -8.851 16.083 1.00 88.94 201 SER A O 1
ATOM 1575 N N . SER A 1 202 ? -0.606 -7.162 14.664 1.00 92.31 202 SER A N 1
ATOM 1576 C CA . SER A 1 202 ? -1.735 -7.407 13.762 1.00 92.31 202 SER A CA 1
ATOM 1577 C C . SER A 1 202 ? -1.574 -8.718 12.995 1.00 92.31 202 SER A C 1
ATOM 1579 O O . SER A 1 202 ? -0.466 -9.103 12.617 1.00 92.31 202 SER A O 1
ATOM 1581 N N . ALA A 1 203 ? -2.692 -9.355 12.643 1.00 96.12 203 ALA A N 1
ATOM 1582 C CA . ALA A 1 203 ? -2.680 -10.351 11.578 1.00 96.12 203 ALA A CA 1
ATOM 1583 C C . ALA A 1 203 ? -2.446 -9.648 10.230 1.00 96.12 203 ALA A C 1
ATOM 1585 O O . ALA A 1 203 ? -3.132 -8.677 9.911 1.00 96.12 203 ALA A O 1
ATOM 1586 N N . VAL A 1 204 ? -1.494 -10.128 9.428 1.00 97.12 204 VAL A N 1
ATOM 1587 C CA . VAL A 1 204 ? -1.200 -9.558 8.105 1.00 97.12 204 VAL A CA 1
ATOM 1588 C C . VAL A 1 204 ? -1.802 -10.449 7.022 1.00 97.12 204 VAL A C 1
ATOM 1590 O O . VAL A 1 204 ? -1.449 -11.621 6.910 1.00 97.12 204 VAL A O 1
ATOM 1593 N N . VAL A 1 205 ? -2.701 -9.886 6.216 1.00 98.12 205 VAL A N 1
ATOM 1594 C CA . VAL A 1 205 ? -3.282 -10.523 5.029 1.00 98.12 205 VAL A CA 1
ATOM 1595 C C . VAL A 1 205 ? -2.610 -9.938 3.797 1.00 98.12 205 VAL A C 1
ATOM 1597 O O . VAL A 1 205 ? -2.636 -8.726 3.592 1.00 98.12 205 VAL A O 1
ATOM 1600 N N . VAL A 1 206 ? -2.026 -10.794 2.961 1.00 97.88 206 VAL A N 1
ATOM 1601 C CA . VAL A 1 206 ? -1.451 -10.396 1.672 1.00 97.88 206 VAL A CA 1
ATOM 1602 C C . VAL A 1 206 ? -2.430 -10.771 0.572 1.00 97.88 206 VAL A C 1
ATOM 1604 O O . VAL A 1 206 ? -2.756 -11.941 0.390 1.00 97.88 206 VAL A O 1
ATOM 1607 N N . ASN A 1 207 ? -2.909 -9.774 -0.162 1.00 96.50 207 ASN A N 1
ATOM 1608 C CA . ASN A 1 207 ? -3.762 -9.990 -1.318 1.00 96.50 207 ASN A CA 1
ATOM 1609 C C . ASN A 1 207 ? -2.900 -10.282 -2.547 1.00 96.50 207 ASN A C 1
ATOM 1611 O O . ASN A 1 207 ? -1.976 -9.524 -2.845 1.00 96.50 207 ASN A O 1
ATOM 1615 N N . GLY A 1 208 ? -3.251 -11.324 -3.303 1.00 93.50 208 GLY A N 1
ATOM 1616 C CA . GLY A 1 208 ? -2.641 -11.569 -4.608 1.00 93.50 208 GLY A CA 1
ATOM 1617 C C . GLY A 1 208 ? -2.809 -10.363 -5.538 1.00 93.50 208 GLY A C 1
ATOM 1618 O O . GLY A 1 208 ? -3.816 -9.653 -5.482 1.00 93.50 208 GLY A O 1
ATOM 1619 N N . ILE A 1 209 ? -1.823 -10.102 -6.392 1.00 91.50 209 ILE A N 1
ATOM 1620 C CA . ILE A 1 209 ? -1.918 -9.008 -7.364 1.00 91.50 209 ILE A CA 1
ATOM 1621 C C . ILE A 1 209 ? -3.078 -9.302 -8.323 1.00 91.50 209 ILE A C 1
ATOM 1623 O O . ILE A 1 209 ? -3.169 -10.395 -8.879 1.00 91.50 209 ILE A O 1
ATOM 1627 N N . LEU A 1 210 ? -3.978 -8.328 -8.494 1.00 89.81 210 LEU A N 1
ATOM 1628 C CA . LEU A 1 210 ? -5.128 -8.478 -9.382 1.00 89.81 210 LEU A CA 1
ATOM 1629 C C . LEU A 1 210 ? -4.676 -8.541 -10.853 1.00 89.81 210 LEU A C 1
ATOM 1631 O O . LEU A 1 210 ? -3.725 -7.840 -11.217 1.00 89.81 210 LEU A O 1
ATOM 1635 N N . PRO A 1 211 ? -5.370 -9.317 -11.705 1.00 85.81 211 PRO A N 1
ATOM 1636 C CA . PRO A 1 211 ? -5.078 -9.375 -13.132 1.00 85.81 211 PRO A CA 1
ATOM 1637 C C . PRO A 1 211 ? -5.092 -7.992 -13.798 1.00 85.81 211 PRO A C 1
ATOM 1639 O O . PRO A 1 211 ? -5.948 -7.154 -13.495 1.00 85.81 211 PRO A O 1
ATOM 1642 N N . ARG A 1 212 ? -4.167 -7.773 -14.737 1.00 73.88 212 ARG A N 1
ATOM 1643 C CA . ARG A 1 212 ? -4.111 -6.577 -15.586 1.00 73.88 212 ARG A CA 1
ATOM 1644 C C . ARG A 1 212 ? -4.278 -6.956 -17.059 1.00 73.88 212 ARG A C 1
ATOM 1646 O O . ARG A 1 212 ? -3.829 -8.033 -17.450 1.00 73.88 212 ARG A O 1
ATOM 1653 N N . PRO A 1 213 ? -4.876 -6.080 -17.881 1.00 67.31 213 PRO A N 1
ATOM 1654 C CA . PRO A 1 213 ? -4.801 -6.225 -19.325 1.00 67.31 213 PRO A CA 1
ATOM 1655 C C . PRO A 1 213 ? -3.340 -6.167 -19.781 1.00 67.31 213 PRO A C 1
ATOM 1657 O O . PRO A 1 213 ? -2.591 -5.306 -19.321 1.00 67.31 213 PRO A O 1
ATOM 1660 N N . ALA A 1 214 ? -2.959 -7.057 -20.692 1.00 56.81 214 ALA A N 1
ATOM 1661 C CA . ALA A 1 214 ? -1.652 -7.063 -21.339 1.00 56.81 214 ALA A CA 1
ATOM 1662 C C . ALA A 1 214 ? -1.474 -5.854 -22.270 1.00 56.81 214 ALA A C 1
ATOM 1664 O O . ALA A 1 214 ? -0.358 -5.431 -22.540 1.00 56.81 214 ALA A O 1
ATOM 1665 N N . ASP A 1 215 ? -2.568 -5.275 -22.765 1.00 54.28 215 ASP A N 1
ATOM 1666 C CA . ASP A 1 215 ? -2.535 -4.145 -23.680 1.00 54.28 215 ASP A CA 1
ATOM 1667 C C . ASP A 1 215 ? -3.794 -3.265 -23.589 1.00 54.28 215 ASP A C 1
ATOM 1669 O O . ASP A 1 215 ? -4.782 -3.572 -22.916 1.00 54.28 215 ASP A O 1
ATOM 1673 N N . ALA A 1 216 ? -3.767 -2.141 -24.312 1.00 52.00 216 ALA A N 1
ATOM 1674 C CA . ALA A 1 216 ? -4.886 -1.201 -24.384 1.00 52.00 216 ALA A CA 1
ATOM 1675 C C . ALA A 1 216 ? -6.152 -1.796 -25.031 1.00 52.00 216 ALA A C 1
ATOM 1677 O O . ALA A 1 216 ? -7.215 -1.179 -24.940 1.00 52.00 216 ALA A O 1
ATOM 1678 N N . SER A 1 217 ? -6.053 -2.963 -25.682 1.00 56.38 217 SER A N 1
ATOM 1679 C CA . SER A 1 217 ? -7.203 -3.662 -26.263 1.00 56.38 217 SER A CA 1
ATOM 1680 C C . SER A 1 217 ? -7.994 -4.480 -25.233 1.00 56.38 217 SER A C 1
ATOM 1682 O O . SER A 1 217 ? -9.106 -4.920 -25.527 1.00 56.38 217 SER A O 1
ATOM 1684 N N . GLY A 1 218 ? -7.491 -4.594 -23.996 1.00 50.44 218 GLY A N 1
ATOM 1685 C CA . GLY A 1 218 ? -8.200 -5.249 -22.898 1.00 50.44 218 GLY A CA 1
ATOM 1686 C C . GLY A 1 218 ? -7.968 -6.757 -22.832 1.00 50.44 218 GLY A C 1
ATOM 1687 O O . GLY A 1 218 ? -8.646 -7.435 -22.059 1.00 50.44 218 GLY A O 1
ATOM 1688 N N . THR A 1 219 ? -7.035 -7.295 -23.623 1.00 48.47 219 THR A N 1
ATOM 1689 C CA . THR A 1 219 ? -6.690 -8.717 -23.579 1.00 48.47 219 THR A CA 1
ATOM 1690 C C . THR A 1 219 ? -6.060 -9.033 -22.232 1.00 48.47 219 THR A C 1
ATOM 1692 O O . THR A 1 219 ? -5.028 -8.474 -21.875 1.00 48.47 219 THR A O 1
ATOM 1695 N N . MET A 1 220 ? -6.691 -9.909 -21.456 1.00 48.75 220 MET A N 1
ATOM 1696 C CA . MET A 1 220 ? -6.110 -10.401 -20.210 1.00 48.75 220 MET A CA 1
ATOM 1697 C C . MET A 1 220 ? -4.989 -11.373 -20.574 1.00 48.75 220 MET A C 1
ATOM 1699 O O . MET A 1 220 ? -5.232 -12.318 -21.326 1.00 48.75 220 MET A O 1
ATOM 1703 N N . GLU A 1 221 ? -3.776 -11.159 -20.067 1.00 49.28 221 GLU A N 1
ATOM 1704 C CA . GLU A 1 221 ? -2.762 -12.212 -20.125 1.00 49.28 221 GLU A CA 1
ATOM 1705 C C . GLU A 1 221 ? -3.257 -13.383 -19.264 1.00 49.28 221 GLU A C 1
ATOM 1707 O O . GLU A 1 221 ? -3.722 -13.182 -18.137 1.00 49.28 221 GLU A O 1
ATOM 1712 N N . GLY A 1 222 ? -3.257 -14.585 -19.843 1.00 39.91 222 GLY A N 1
ATOM 1713 C CA . GLY A 1 222 ? -3.821 -15.779 -19.225 1.00 39.91 222 GLY A CA 1
ATOM 1714 C C . GLY A 1 222 ? -3.202 -16.057 -17.858 1.00 39.91 222 GLY A C 1
ATOM 1715 O O . GLY A 1 222 ? -1.988 -16.022 -17.683 1.00 39.91 222 GLY A O 1
ATOM 1716 N N . SER A 1 223 ? -4.059 -16.380 -16.894 1.00 43.03 223 SER A N 1
ATOM 1717 C CA . SER A 1 223 ? -3.716 -16.838 -15.544 1.00 43.03 223 SER A CA 1
ATOM 1718 C C . SER A 1 223 ? -2.990 -18.188 -15.500 1.00 43.03 223 SER A C 1
ATOM 1720 O O . SER A 1 223 ? -2.745 -18.696 -14.410 1.00 43.03 223 SER A O 1
ATOM 1722 N N . ASP A 1 224 ? -2.671 -18.779 -16.652 1.00 38.66 224 ASP A N 1
ATOM 1723 C CA . ASP A 1 224 ? -2.139 -20.140 -16.758 1.00 38.66 224 ASP A CA 1
ATOM 1724 C C . ASP A 1 224 ? -0.712 -20.267 -16.188 1.00 38.66 224 ASP A C 1
ATOM 1726 O O . ASP A 1 224 ? -0.304 -21.368 -15.831 1.00 38.66 224 ASP A O 1
ATOM 1730 N N . ASP A 1 225 ? -0.016 -19.139 -15.983 1.00 35.47 225 ASP A N 1
ATOM 1731 C CA . ASP A 1 225 ? 1.312 -19.066 -15.351 1.00 35.47 225 ASP A CA 1
ATOM 1732 C C . ASP A 1 225 ? 1.312 -18.371 -13.970 1.00 35.47 225 ASP A C 1
ATOM 1734 O O . ASP A 1 225 ? 2.375 -18.121 -13.396 1.00 35.47 225 ASP A O 1
ATOM 1738 N N . ILE A 1 226 ? 0.143 -18.048 -13.396 1.00 38.75 226 ILE A N 1
ATOM 1739 C CA . ILE A 1 226 ? 0.053 -17.549 -12.010 1.00 38.75 226 ILE A CA 1
ATOM 1740 C C . ILE A 1 226 ? -0.119 -18.750 -11.076 1.00 38.75 226 ILE A C 1
ATOM 1742 O O . ILE A 1 226 ? -1.183 -18.973 -10.497 1.00 38.75 226 ILE A O 1
ATOM 1746 N N . GLN A 1 227 ? 0.942 -19.541 -10.941 1.00 26.42 227 GLN A N 1
ATOM 1747 C CA . GLN A 1 227 ? 1.114 -20.396 -9.770 1.00 26.42 227 GLN A CA 1
ATOM 1748 C C . GLN A 1 227 ? 1.816 -19.557 -8.694 1.00 26.42 227 GLN A C 1
ATOM 1750 O O . GLN A 1 227 ? 2.913 -19.045 -8.923 1.00 26.42 227 GLN A O 1
ATOM 1755 N N . TRP A 1 228 ? 1.111 -19.324 -7.584 1.00 39.47 228 TRP A N 1
ATOM 1756 C CA . TRP A 1 228 ? 1.651 -18.694 -6.376 1.00 39.47 228 TRP A CA 1
ATOM 1757 C C . TRP A 1 228 ? 2.584 -19.648 -5.647 1.00 39.47 228 TRP A C 1
ATOM 1759 O O . TRP A 1 228 ? 2.172 -20.817 -5.491 1.00 39.47 228 TRP A O 1
#

InterPro domains:
  IPR013830 SGNH hydrolase-type esterase domain [PF13472] (91-213)
  IPR036514 SGNH hydrolase superfamily [G3DSA:3.40.50.1110] (58-227)

Foldseek 3Di:
DDDPPQPDDPPVLVVVLVVLVVCVVVPDDDQVVFFAPCQFQAADPAFPHDQLLAADADDDPDPVLSVLLVVLLVVLLVVLQPDPDAAQEEEEEAQVLVLLCCDASPHHDPVSPVSVVVSCVVCVVGHYYGRYYHLDALNNSVNSCVVRSQDACPPPDNNRGHAHQEYEYAHHLSNVRSRGDPSSSVSSVVSVVVVDVVRYPHHYHYDDHDWDQSHPVRHTDDCPPPDD